Protein AF-A0A7G9L5A2-F1 (afdb_monomer)

pLDDT: mean 88.47, std 10.26, range [38.78, 97.81]

Mean predicted aligned error: 4.87 Å

Sequence (231 aa):
MPSNDPFYILGDSHVTAFLMGVRKADGKQLLRGGGWGNGKRFFDQFFEIEDNGRIEIFADRTHYRKWVQQAGRDLNDCQGRVIVSMGTSATSLFNSPMWQIFGPGRTPISQDLFDTILDDMLVHVLDFYRALKERGLIAAAYMAPPPQRTHPAFRRLGEKFVWDLIRQYQAPVLALLKEENIPLIELPVADADGYLLPKYAGPDEAHANPWIGEHAVKALRELAEELAVPA

Nearest PDB structures (foldseek):
  4ppy-assembly2_C-2  TM=6.595E-01  e=7.519E-05  Bacteroides fragilis NCTC 9343
  4hf7-assembly1_A-2  TM=6.174E-01  e=6.309E-05  Bacteroides thetaiotaomicron VPI-5482
  7pzg-assembly1_AAA  TM=6.185E-01  e=1.401E-03  Phocaeicola vulgatus
  7pzh-assembly4_GGG  TM=6.272E-01  e=1.989E-03  Phocaeicola vulgatus
  4rw0-assembly2_B  TM=5.261E-01  e=2.707E-01  Veillonella parvula DSM 2008

Structure (mmCIF, N/CA/C/O backbone):
data_AF-A0A7G9L5A2-F1
#
_entry.id   AF-A0A7G9L5A2-F1
#
loop_
_atom_site.group_PDB
_atom_site.id
_atom_site.type_symbol
_atom_site.label_atom_id
_atom_site.label_alt_id
_atom_site.label_comp_id
_atom_site.label_asym_id
_atom_site.label_entity_id
_atom_site.label_seq_id
_atom_site.pdbx_PDB_ins_code
_atom_site.Cartn_x
_atom_site.Cartn_y
_atom_site.Cartn_z
_atom_site.occupancy
_atom_site.B_iso_or_equiv
_atom_site.auth_seq_id
_atom_site.auth_comp_id
_atom_site.auth_asym_id
_atom_site.auth_atom_id
_atom_site.pdbx_PDB_model_num
ATOM 1 N N . MET A 1 1 ? -25.681 4.826 15.234 1.00 38.78 1 MET A N 1
ATOM 2 C CA . MET A 1 1 ? -25.028 5.958 14.538 1.00 38.78 1 MET A CA 1
ATOM 3 C C . MET A 1 1 ? -23.643 5.483 14.139 1.00 38.78 1 MET A C 1
ATOM 5 O O . MET A 1 1 ? -23.023 4.858 14.996 1.00 38.78 1 MET A O 1
ATOM 9 N N . PRO A 1 2 ? -23.173 5.714 12.900 1.00 48.81 2 PRO A N 1
ATOM 10 C CA . PRO A 1 2 ? -21.786 5.418 12.543 1.00 48.81 2 PRO A CA 1
ATOM 11 C C . PRO A 1 2 ? -20.877 6.116 13.557 1.00 48.81 2 PRO A C 1
ATOM 13 O O . PRO A 1 2 ? -21.134 7.274 13.897 1.00 48.81 2 PRO A O 1
ATOM 16 N N . SER A 1 3 ? -19.880 5.423 14.112 1.00 58.81 3 SER A N 1
ATOM 17 C CA . SER A 1 3 ? -18.969 6.087 15.048 1.00 58.81 3 SER A CA 1
ATOM 18 C C . SER A 1 3 ? -18.229 7.193 14.287 1.00 58.81 3 SER A C 1
ATOM 20 O O . SER A 1 3 ? -17.732 6.963 13.182 1.00 58.81 3 SER A O 1
ATOM 22 N N . ASN A 1 4 ? -18.171 8.391 14.879 1.00 72.44 4 ASN A N 1
ATOM 23 C CA . ASN A 1 4 ? -17.414 9.539 14.363 1.00 72.44 4 ASN A CA 1
ATOM 24 C C . ASN A 1 4 ? -15.889 9.326 14.455 1.00 72.44 4 ASN A C 1
ATOM 26 O O . ASN A 1 4 ? -15.126 10.283 14.306 1.00 72.44 4 ASN A O 1
ATOM 30 N N . ASP A 1 5 ? -15.436 8.106 14.753 1.00 87.00 5 ASP A N 1
ATOM 31 C CA . ASP A 1 5 ? -14.017 7.811 14.843 1.00 87.00 5 ASP A CA 1
ATOM 32 C C . ASP A 1 5 ? -13.389 7.819 13.445 1.00 87.00 5 ASP A C 1
ATOM 34 O O . ASP A 1 5 ? -13.960 7.265 12.498 1.00 87.00 5 ASP A O 1
ATOM 38 N N . PRO A 1 6 ? -12.208 8.442 13.300 1.00 93.25 6 PRO A N 1
ATOM 39 C CA . PRO A 1 6 ? -11.479 8.444 12.045 1.00 93.25 6 PRO A CA 1
ATOM 40 C C . PRO A 1 6 ? -10.979 7.038 11.705 1.00 93.25 6 PRO A C 1
ATOM 42 O O . PRO A 1 6 ? -10.770 6.196 12.579 1.00 93.25 6 PRO A O 1
ATOM 45 N N . PHE A 1 7 ? -10.663 6.831 10.433 1.00 96.44 7 PHE A N 1
ATOM 46 C CA . PHE A 1 7 ? -9.767 5.761 10.023 1.00 96.44 7 PHE A CA 1
ATOM 47 C C . PHE A 1 7 ? -8.312 6.094 10.371 1.00 96.44 7 PHE A C 1
ATOM 49 O O . PHE A 1 7 ? -7.923 7.262 10.498 1.00 96.44 7 PHE A O 1
ATOM 56 N N . TYR A 1 8 ? -7.486 5.059 10.477 1.00 95.56 8 TYR A N 1
ATOM 57 C CA . TYR A 1 8 ? -6.065 5.166 10.789 1.00 95.56 8 TYR A CA 1
ATOM 58 C C . TYR A 1 8 ? -5.245 4.555 9.659 1.00 95.56 8 TYR A C 1
ATOM 60 O O . TYR A 1 8 ? -5.231 3.340 9.502 1.00 95.56 8 TYR A O 1
ATOM 68 N N . ILE A 1 9 ? -4.564 5.383 8.866 1.00 94.06 9 ILE A N 1
ATOM 69 C CA . ILE A 1 9 ? -3.740 4.900 7.755 1.00 94.06 9 ILE A CA 1
ATOM 70 C C . ILE A 1 9 ? -2.294 4.676 8.180 1.00 94.06 9 ILE A C 1
ATOM 72 O O . ILE A 1 9 ? -1.698 5.505 8.873 1.00 94.06 9 ILE A O 1
ATOM 76 N N . LEU A 1 10 ? -1.720 3.575 7.716 1.00 91.44 10 LEU A N 1
ATOM 77 C CA . LEU A 1 10 ? -0.311 3.229 7.859 1.00 91.44 10 LEU A CA 1
ATOM 78 C C . LEU A 1 10 ? 0.220 2.614 6.561 1.00 91.44 10 LEU A C 1
ATOM 80 O O . LEU A 1 10 ? -0.516 1.984 5.797 1.00 91.44 10 LEU A O 1
ATOM 84 N N . GLY A 1 11 ? 1.514 2.778 6.303 1.00 88.62 11 GLY A N 1
ATOM 85 C CA . GLY A 1 11 ? 2.149 2.152 5.147 1.00 88.62 11 GLY A CA 1
ATOM 86 C C . GLY A 1 11 ? 3.435 2.827 4.701 1.00 88.62 11 GLY A C 1
ATOM 87 O O . GLY A 1 11 ? 4.160 3.417 5.505 1.00 88.62 11 GLY A O 1
ATOM 88 N N . ASP A 1 12 ? 3.728 2.710 3.411 1.00 85.06 12 ASP A N 1
ATOM 89 C CA . ASP A 1 12 ? 4.899 3.320 2.786 1.00 85.06 12 ASP A CA 1
ATOM 90 C C . ASP A 1 12 ? 4.737 4.844 2.604 1.00 85.06 12 ASP A C 1
ATOM 92 O O . ASP A 1 12 ? 3.891 5.493 3.219 1.00 85.06 12 ASP A O 1
ATOM 96 N N . SER A 1 13 ? 5.591 5.459 1.792 1.00 85.44 13 SER A N 1
ATOM 97 C CA . SER A 1 13 ? 5.563 6.901 1.551 1.00 85.44 13 SER A CA 1
ATOM 98 C C . SER A 1 13 ? 4.304 7.395 0.822 1.00 85.44 13 SER A C 1
ATOM 100 O O . SER A 1 13 ? 3.966 8.574 0.959 1.00 85.44 13 SER A O 1
ATOM 102 N N . HIS A 1 14 ? 3.570 6.538 0.105 1.00 87.94 14 HIS A N 1
ATOM 103 C CA . HIS A 1 14 ? 2.404 6.914 -0.705 1.00 87.94 14 HIS A CA 1
ATOM 104 C C . HIS A 1 14 ? 1.202 7.314 0.160 1.00 87.94 14 HIS A C 1
ATOM 106 O O . HIS A 1 14 ? 0.392 8.150 -0.252 1.00 87.94 14 HIS A O 1
ATOM 112 N N . VAL A 1 15 ? 1.135 6.834 1.408 1.00 90.12 15 VAL A N 1
ATOM 113 C CA . VAL A 1 15 ? 0.110 7.276 2.371 1.00 90.12 15 VAL A CA 1
ATOM 114 C C . VAL A 1 15 ? 0.243 8.762 2.718 1.00 90.12 15 VAL A C 1
ATOM 116 O O . VAL A 1 15 ? -0.720 9.381 3.164 1.00 90.12 15 VAL A O 1
ATOM 119 N N . THR A 1 16 ? 1.416 9.365 2.490 1.00 88.81 16 THR A N 1
ATOM 120 C CA . THR A 1 16 ? 1.641 10.796 2.738 1.00 88.81 16 THR A CA 1
ATOM 121 C C . THR A 1 16 ? 0.810 11.649 1.788 1.00 88.81 16 THR A C 1
ATOM 123 O O . THR A 1 16 ? 0.111 12.557 2.237 1.00 88.81 16 THR A O 1
ATOM 126 N N . ALA A 1 17 ? 0.834 11.339 0.487 1.00 88.38 17 ALA A N 1
ATOM 127 C CA . ALA A 1 17 ? 0.040 12.052 -0.511 1.00 88.38 17 ALA A CA 1
ATOM 128 C C . ALA A 1 17 ? -1.462 11.876 -0.253 1.00 88.38 17 ALA A C 1
ATOM 130 O O . ALA A 1 17 ? -2.213 12.849 -0.317 1.00 88.38 17 ALA A O 1
ATOM 131 N N . PHE A 1 18 ? -1.874 10.662 0.128 1.00 91.69 18 PHE A N 1
ATOM 132 C CA . PHE A 1 18 ? -3.253 10.355 0.507 1.00 91.69 18 PHE A CA 1
ATOM 133 C C . PHE A 1 18 ? -3.705 11.196 1.709 1.00 91.69 18 PHE A C 1
ATOM 135 O O . PHE A 1 18 ? -4.685 11.933 1.624 1.00 91.69 18 PHE A O 1
ATOM 142 N N . LEU A 1 19 ? -2.940 11.180 2.806 1.00 92.50 19 LEU A N 1
ATOM 143 C CA . LEU A 1 19 ? -3.238 11.942 4.020 1.00 92.50 19 LEU A CA 1
ATOM 144 C C . LEU A 1 19 ? -3.259 13.457 3.769 1.00 92.50 19 LEU A C 1
ATOM 146 O O . LEU A 1 19 ? -4.151 14.158 4.251 1.00 92.50 19 LEU A O 1
ATOM 150 N N . MET A 1 20 ? -2.285 13.979 3.021 1.00 91.06 20 MET A N 1
ATOM 151 C CA . MET A 1 20 ? -2.245 15.396 2.650 1.00 91.06 20 MET A CA 1
ATOM 152 C C . MET A 1 20 ? -3.442 15.781 1.782 1.00 91.06 20 MET A C 1
ATOM 154 O O . MET A 1 20 ? -4.029 16.842 1.997 1.00 91.06 20 MET A O 1
ATOM 158 N N . GLY A 1 21 ? -3.816 14.923 0.833 1.00 91.06 21 GLY A N 1
ATOM 159 C CA . GLY A 1 21 ? -4.976 15.133 -0.019 1.00 91.06 21 GLY A CA 1
ATOM 160 C C . GLY A 1 21 ? -6.271 15.176 0.781 1.00 91.06 21 GLY A C 1
ATOM 161 O O . GLY A 1 21 ? -7.025 16.138 0.658 1.00 91.06 21 GLY A O 1
ATOM 162 N N . VAL A 1 22 ? -6.488 14.201 1.666 1.00 93.56 22 VAL A N 1
ATOM 163 C CA . VAL A 1 22 ? -7.663 14.160 2.549 1.00 93.56 22 VAL A CA 1
ATOM 164 C C . VAL A 1 22 ? -7.758 15.424 3.405 1.00 93.56 22 VAL A C 1
ATOM 166 O O . VAL A 1 22 ? -8.828 16.016 3.521 1.00 93.56 22 VAL A O 1
ATOM 169 N N . ARG A 1 23 ? -6.638 15.905 3.960 1.00 92.81 23 ARG A N 1
ATOM 170 C CA . ARG A 1 23 ? -6.613 17.159 4.732 1.00 92.81 23 ARG A CA 1
ATOM 171 C C . ARG A 1 23 ? -6.941 18.385 3.881 1.00 92.81 23 ARG A C 1
ATOM 173 O O . ARG A 1 23 ? -7.629 19.278 4.365 1.00 92.81 23 ARG A O 1
ATOM 180 N N . LYS A 1 24 ? -6.451 18.438 2.640 1.00 92.25 24 LYS A N 1
ATOM 181 C CA . LYS A 1 24 ? -6.712 19.546 1.710 1.00 92.25 24 LYS A CA 1
ATOM 182 C C . LYS A 1 24 ? -8.170 19.571 1.236 1.00 92.25 24 LYS A C 1
ATOM 184 O O . LYS A 1 24 ? -8.705 20.652 1.025 1.00 92.25 24 LYS A O 1
ATOM 189 N N . ALA A 1 25 ? -8.802 18.407 1.120 1.00 92.44 25 ALA A N 1
ATOM 190 C CA . ALA A 1 25 ? -10.206 18.232 0.746 1.00 92.44 25 ALA A CA 1
ATOM 191 C C . ALA A 1 25 ? -11.178 18.289 1.951 1.00 92.44 25 ALA A C 1
ATOM 193 O O . ALA A 1 25 ? -12.245 17.684 1.913 1.00 92.44 25 AL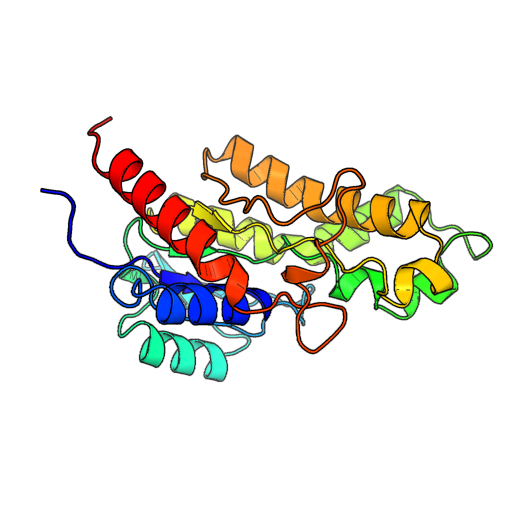A A O 1
ATOM 194 N N . ASP A 1 26 ? -10.794 18.969 3.040 1.00 89.31 26 ASP A N 1
ATOM 195 C CA . ASP A 1 26 ? -11.589 19.136 4.273 1.00 89.31 26 ASP A CA 1
ATOM 196 C C . ASP A 1 26 ? -12.075 17.815 4.921 1.00 89.31 26 ASP A C 1
ATOM 198 O O . ASP A 1 26 ? -13.111 17.721 5.582 1.00 89.31 26 ASP A O 1
ATOM 202 N N . GLY A 1 27 ? -11.296 16.748 4.734 1.00 90.12 27 GLY A N 1
ATOM 203 C CA . GLY A 1 27 ? -11.530 15.419 5.297 1.00 90.12 27 GLY A CA 1
ATOM 204 C C . GLY A 1 27 ? -10.667 15.103 6.517 1.00 90.12 27 GLY A C 1
ATOM 205 O O . GLY A 1 27 ? -10.523 13.937 6.871 1.00 90.12 27 GLY A O 1
ATOM 206 N N . LYS A 1 28 ? -10.051 16.098 7.172 1.00 90.06 28 LYS A N 1
ATOM 207 C CA . LYS A 1 28 ? -9.083 15.890 8.276 1.00 90.06 28 LYS A CA 1
ATOM 208 C C . LYS A 1 28 ? -9.629 15.065 9.455 1.00 90.06 28 LYS A C 1
ATOM 210 O O . LYS A 1 28 ? -8.858 14.471 10.200 1.00 90.06 28 LYS A O 1
ATOM 215 N N . GLN A 1 29 ? -10.944 15.063 9.639 1.00 91.06 29 GLN A N 1
ATOM 216 C CA . GLN A 1 29 ? -11.678 14.299 10.646 1.00 91.06 29 GLN A CA 1
ATOM 217 C C . GLN A 1 29 ? -11.868 12.827 10.269 1.00 91.06 29 GLN A C 1
ATOM 219 O O . GLN A 1 29 ? -12.162 12.030 11.147 1.00 91.06 29 GLN A O 1
ATOM 224 N N . LEU A 1 30 ? -11.711 12.469 8.992 1.00 92.38 30 LEU A N 1
ATOM 225 C CA . LEU A 1 30 ? -11.942 11.116 8.480 1.00 92.38 30 LEU A CA 1
ATOM 226 C C . LEU A 1 30 ? -10.710 10.221 8.606 1.00 92.38 30 LEU A C 1
ATOM 228 O O . LEU A 1 30 ? -10.851 9.004 8.598 1.00 92.38 30 LEU A O 1
ATOM 232 N N . LEU A 1 31 ? -9.509 10.804 8.687 1.00 94.38 31 LEU A N 1
ATOM 233 C CA . LEU A 1 31 ? -8.264 10.049 8.600 1.00 94.38 31 LEU A CA 1
ATOM 234 C C . LEU A 1 31 ? -7.161 10.614 9.494 1.00 94.38 31 LEU A C 1
ATOM 236 O O . LEU A 1 31 ? -6.864 11.812 9.472 1.00 94.38 31 LEU A O 1
ATOM 240 N N . ARG A 1 32 ? -6.492 9.725 10.224 1.00 94.69 32 ARG A N 1
ATOM 241 C CA . ARG A 1 32 ? -5.279 10.006 11.001 1.00 94.69 32 ARG A CA 1
ATOM 242 C C . ARG A 1 32 ? -4.197 8.965 10.713 1.00 94.69 32 ARG A C 1
ATOM 244 O O . ARG A 1 32 ? -4.430 8.020 9.969 1.00 94.69 32 ARG A O 1
ATOM 251 N N . GLY A 1 33 ? -3.014 9.145 11.296 1.00 91.81 33 GLY A N 1
ATOM 252 C CA . GLY A 1 33 ? -1.846 8.293 11.046 1.00 91.81 33 GLY A CA 1
ATOM 253 C C . GLY A 1 33 ? -0.885 8.910 10.031 1.00 91.81 33 GLY A C 1
ATOM 254 O O . GLY A 1 33 ? -0.773 10.138 9.956 1.00 91.81 33 GLY A O 1
ATOM 255 N N . GLY A 1 34 ? -0.181 8.071 9.269 1.00 87.88 34 GLY A N 1
ATOM 256 C CA . GLY A 1 34 ? 0.883 8.502 8.365 1.00 87.88 34 GLY A CA 1
ATOM 257 C C . GLY A 1 34 ? 1.827 7.379 7.933 1.00 87.88 34 GLY A C 1
ATOM 258 O O . GLY A 1 34 ? 1.587 6.201 8.187 1.00 87.88 34 GLY A O 1
ATOM 259 N N . GLY A 1 35 ? 2.908 7.757 7.250 1.00 82.12 35 GLY A N 1
ATOM 260 C CA . GLY A 1 35 ? 3.911 6.814 6.755 1.00 82.12 35 GLY A CA 1
ATOM 261 C C . GLY A 1 35 ? 4.721 6.175 7.883 1.00 82.12 35 GLY A C 1
ATOM 262 O O . GLY A 1 35 ? 5.167 6.856 8.808 1.00 82.12 35 GLY A O 1
ATOM 263 N N . TRP A 1 36 ? 4.953 4.871 7.761 1.00 75.12 36 TRP A N 1
ATOM 264 C CA . TRP A 1 36 ? 5.738 4.054 8.688 1.00 75.12 36 TRP A CA 1
ATOM 265 C C . TRP A 1 36 ? 7.130 3.686 8.190 1.00 75.12 36 TRP A C 1
ATOM 267 O O . TRP A 1 36 ? 7.912 3.130 8.948 1.00 75.12 36 TRP A O 1
ATOM 277 N N . GLY A 1 37 ? 7.472 4.013 6.944 1.00 60.78 37 GLY A N 1
ATOM 278 C CA . GLY A 1 37 ? 8.842 3.876 6.437 1.00 60.78 37 GLY A CA 1
ATOM 279 C C . GLY A 1 37 ? 9.303 2.442 6.134 1.00 60.78 37 GLY A C 1
ATOM 280 O O . GLY A 1 37 ? 10.273 2.284 5.395 1.00 60.78 37 GLY A O 1
ATOM 281 N N . ASN A 1 38 ? 8.589 1.408 6.593 1.00 53.94 38 ASN A N 1
ATOM 282 C CA . ASN A 1 38 ? 8.965 0.002 6.380 1.00 53.94 38 ASN A CA 1
ATOM 283 C C . ASN A 1 38 ? 8.797 -0.511 4.943 1.00 53.94 38 ASN A C 1
ATOM 285 O O . ASN A 1 38 ? 9.373 -1.539 4.605 1.00 53.94 38 ASN A O 1
ATOM 289 N N . GLY A 1 39 ? 8.180 0.259 4.041 1.00 48.69 39 GLY A N 1
ATOM 290 C CA . GLY A 1 39 ? 8.221 0.001 2.590 1.00 48.69 39 GLY A CA 1
ATOM 291 C C . GLY A 1 39 ? 9.618 0.118 1.948 1.00 48.69 39 GLY A C 1
ATOM 292 O O . GLY A 1 39 ? 9.726 0.291 0.738 1.00 48.69 39 GLY A O 1
ATOM 293 N N . LYS A 1 40 ? 10.699 0.111 2.738 1.00 48.16 40 LYS A N 1
ATOM 294 C CA . LYS A 1 40 ? 12.096 0.091 2.273 1.00 48.16 40 LYS A CA 1
ATOM 295 C C . LYS A 1 40 ? 12.863 -1.162 2.699 1.00 48.16 40 LYS A C 1
ATOM 297 O O . LYS A 1 40 ? 13.930 -1.404 2.145 1.00 48.16 40 LYS A O 1
ATOM 302 N N . ARG A 1 41 ? 12.355 -1.936 3.664 1.00 59.53 41 ARG A N 1
ATOM 303 C CA . ARG A 1 41 ? 13.021 -3.122 4.226 1.00 59.53 41 ARG A CA 1
ATOM 304 C C . ARG A 1 41 ? 12.114 -4.337 4.078 1.00 59.53 41 ARG A C 1
ATOM 306 O O . ARG A 1 41 ? 11.626 -4.887 5.050 1.00 59.53 41 ARG A O 1
ATOM 313 N N . PHE A 1 42 ? 11.855 -4.695 2.825 1.00 58.88 42 PHE A N 1
ATOM 314 C CA . PHE A 1 42 ? 10.934 -5.771 2.438 1.00 58.88 42 PHE A CA 1
ATOM 315 C C . PHE A 1 42 ? 11.319 -7.144 2.996 1.00 58.88 42 PHE A C 1
ATOM 317 O O . PHE A 1 42 ? 10.457 -7.986 3.175 1.00 58.88 42 PHE A O 1
ATOM 324 N N . PHE A 1 43 ? 12.597 -7.342 3.307 1.00 67.81 43 PHE A N 1
ATOM 325 C CA . PHE A 1 43 ? 13.120 -8.606 3.818 1.00 67.81 43 PHE A CA 1
ATOM 326 C C . PHE A 1 43 ? 13.114 -8.705 5.346 1.00 67.81 43 PHE A C 1
ATOM 328 O O . PHE A 1 43 ? 13.371 -9.776 5.883 1.00 67.81 43 PHE A O 1
ATOM 335 N N . ASP A 1 44 ? 12.868 -7.600 6.056 1.00 79.25 44 ASP A N 1
ATOM 336 C CA . ASP A 1 44 ? 13.020 -7.577 7.506 1.00 79.25 44 ASP A CA 1
ATOM 337 C C . ASP A 1 44 ? 11.661 -7.752 8.180 1.00 79.25 44 ASP A C 1
ATOM 339 O O . ASP A 1 44 ? 10.714 -6.997 7.929 1.00 79.25 44 ASP A O 1
ATOM 343 N N . GLN A 1 45 ? 11.584 -8.703 9.109 1.00 84.12 45 GLN A N 1
ATOM 344 C CA . GLN A 1 45 ? 10.465 -8.777 10.034 1.00 84.12 45 GLN A CA 1
ATOM 345 C C . GLN A 1 45 ? 10.359 -7.452 10.793 1.00 84.12 45 GLN A C 1
ATOM 347 O O . GLN A 1 45 ? 11.346 -6.942 11.329 1.00 84.12 45 GLN A O 1
ATOM 352 N N . PHE A 1 46 ? 9.158 -6.879 10.837 1.00 84.62 46 PHE A N 1
ATOM 353 C CA . PHE A 1 46 ? 8.935 -5.568 11.451 1.00 84.62 46 PHE A CA 1
ATOM 354 C C . PHE A 1 46 ? 7.955 -5.568 12.617 1.00 84.62 46 PHE A C 1
ATOM 356 O O . PHE A 1 46 ? 7.824 -4.544 13.299 1.00 84.62 46 PHE A O 1
ATOM 363 N N . PHE A 1 47 ? 7.289 -6.694 12.843 1.00 90.25 47 PHE A N 1
ATOM 364 C CA . PHE A 1 47 ? 6.348 -6.872 13.929 1.00 90.25 47 PHE A CA 1
ATOM 365 C C . PHE A 1 47 ? 6.398 -8.296 14.475 1.00 90.25 47 PHE A C 1
ATOM 367 O O . PHE A 1 47 ? 6.827 -9.229 13.793 1.00 90.25 47 PHE A O 1
ATOM 374 N N . GLU A 1 48 ? 5.918 -8.447 15.698 1.00 91.75 48 GLU A N 1
ATOM 375 C CA . GLU A 1 48 ? 5.622 -9.735 16.308 1.00 91.75 48 GLU A CA 1
ATOM 376 C C . GLU A 1 48 ? 4.283 -9.681 17.041 1.00 91.75 48 GLU A C 1
ATOM 378 O O . GLU A 1 48 ? 3.692 -8.614 17.247 1.00 91.75 48 GLU A O 1
ATOM 383 N N . ILE A 1 49 ? 3.785 -10.861 17.391 1.00 92.75 49 ILE A N 1
ATOM 384 C CA . ILE A 1 49 ? 2.586 -11.040 18.195 1.00 92.75 49 ILE A CA 1
ATOM 385 C C . ILE A 1 49 ? 3.037 -11.454 19.595 1.00 92.75 49 ILE A C 1
ATOM 387 O O . ILE A 1 49 ? 3.596 -12.531 19.767 1.00 92.75 49 ILE A O 1
ATOM 391 N N . GLU A 1 50 ? 2.781 -10.600 20.582 1.00 91.56 50 GLU A N 1
ATOM 392 C CA . GLU A 1 50 ? 2.997 -10.911 21.997 1.00 91.56 50 GLU A CA 1
ATOM 393 C C . GLU A 1 50 ? 2.021 -12.004 22.481 1.00 91.56 50 GLU A C 1
ATOM 395 O O . GLU A 1 50 ? 0.916 -12.142 21.946 1.00 91.56 50 GLU A O 1
ATOM 400 N N . ASP A 1 51 ? 2.372 -12.707 23.566 1.00 89.25 51 ASP A N 1
ATOM 401 C CA . ASP A 1 51 ? 1.553 -13.767 24.191 1.00 89.25 51 ASP A CA 1
ATOM 402 C C . ASP A 1 51 ? 0.130 -13.316 24.559 1.00 89.25 51 ASP A C 1
ATOM 404 O O . ASP A 1 51 ? -0.821 -14.094 24.547 1.00 89.25 51 ASP A O 1
ATOM 408 N N . ASN A 1 52 ? -0.029 -12.036 24.890 1.00 88.12 52 ASN A N 1
ATOM 409 C CA . ASN A 1 52 ? -1.318 -11.423 25.217 1.00 88.12 52 ASN A CA 1
ATOM 410 C C . ASN A 1 52 ? -2.160 -11.094 23.969 1.00 88.12 52 ASN A C 1
ATOM 412 O O . ASN A 1 52 ? -3.205 -10.450 24.084 1.00 88.12 52 ASN A O 1
ATOM 416 N N . GLY A 1 53 ? -1.687 -11.471 22.781 1.00 88.25 53 GLY A N 1
ATOM 417 C CA . GLY A 1 53 ? -2.310 -11.115 21.528 1.00 88.25 53 GLY A CA 1
ATOM 418 C C . GLY A 1 53 ? -2.253 -9.615 21.270 1.00 88.25 53 GLY A C 1
ATOM 419 O O . GLY A 1 53 ? -3.233 -9.068 20.782 1.00 88.25 53 GLY A O 1
ATOM 420 N N . ARG A 1 54 ? -1.132 -8.925 21.531 1.00 92.50 54 ARG A N 1
ATOM 421 C CA . ARG A 1 54 ? -0.816 -7.555 21.053 1.00 92.50 54 ARG A CA 1
ATOM 422 C C . ARG A 1 54 ? 0.179 -7.593 19.891 1.00 92.50 54 ARG A C 1
ATOM 424 O O . ARG A 1 54 ? 0.959 -8.531 19.795 1.00 92.50 54 ARG A O 1
ATOM 431 N N . ILE A 1 55 ? 0.071 -6.654 18.955 1.00 91.44 55 ILE A N 1
ATOM 432 C CA . ILE A 1 55 ? 1.046 -6.465 17.880 1.00 91.44 55 ILE A CA 1
ATOM 433 C C . ILE A 1 55 ? 2.108 -5.529 18.441 1.00 91.44 55 ILE A C 1
ATOM 435 O O . ILE A 1 55 ? 1.798 -4.372 18.751 1.00 91.44 55 ILE A O 1
ATOM 439 N N . GLU A 1 56 ? 3.339 -6.019 18.538 1.00 90.62 56 GLU A N 1
ATOM 440 C CA . GLU A 1 56 ? 4.512 -5.206 18.837 1.00 90.62 56 GLU A CA 1
ATOM 441 C C . GLU A 1 56 ? 5.234 -4.841 17.535 1.00 90.62 56 GLU A C 1
ATOM 443 O O . GLU A 1 56 ? 5.513 -5.698 16.702 1.00 90.62 56 GLU A O 1
ATOM 448 N N . ILE A 1 57 ? 5.565 -3.556 17.361 1.00 86.88 57 ILE A N 1
ATOM 449 C CA . ILE A 1 57 ? 6.348 -3.056 16.222 1.00 86.88 57 ILE A CA 1
ATOM 450 C C . ILE A 1 57 ? 7.782 -2.759 16.681 1.00 86.88 57 ILE A C 1
ATOM 452 O O . ILE A 1 57 ? 7.996 -1.861 17.504 1.00 86.88 57 ILE A O 1
ATOM 456 N N . PHE A 1 58 ? 8.781 -3.452 16.121 1.00 80.00 58 PHE A N 1
ATOM 457 C CA . PHE A 1 58 ? 10.173 -3.357 16.594 1.00 80.00 58 PHE A CA 1
ATOM 458 C C . PHE A 1 58 ? 11.185 -2.803 15.576 1.00 80.00 58 PHE A C 1
ATOM 460 O O . PHE A 1 58 ? 12.087 -2.070 15.987 1.00 80.00 58 PHE A O 1
ATOM 467 N N . ALA A 1 59 ? 11.041 -3.060 14.267 1.00 66.56 59 ALA A N 1
ATOM 468 C CA . ALA A 1 59 ? 12.065 -2.678 13.276 1.00 66.56 59 ALA A CA 1
ATOM 469 C C . ALA A 1 59 ? 12.204 -1.157 13.072 1.00 66.56 59 ALA A C 1
ATOM 471 O O . ALA A 1 59 ? 13.272 -0.674 12.692 1.00 66.56 59 ALA A O 1
ATOM 472 N N . ASP A 1 60 ? 11.150 -0.390 13.376 1.00 74.56 60 ASP A N 1
ATOM 473 C CA . ASP A 1 60 ? 11.174 1.070 13.295 1.00 74.56 60 ASP A CA 1
ATOM 474 C C . ASP A 1 60 ? 10.326 1.738 14.386 1.00 74.56 60 ASP A C 1
ATOM 476 O O . ASP A 1 60 ? 9.350 2.455 14.145 1.00 74.56 60 ASP A O 1
ATOM 480 N N . ARG A 1 61 ? 10.729 1.517 15.643 1.00 81.12 61 ARG A N 1
ATOM 481 C CA . ARG A 1 61 ? 10.073 2.118 16.817 1.00 81.12 61 ARG A CA 1
ATOM 482 C C . ARG A 1 61 ? 9.965 3.645 16.728 1.00 81.12 61 ARG A C 1
ATOM 484 O O . ARG A 1 61 ? 9.060 4.225 17.323 1.00 81.12 61 ARG A O 1
ATOM 491 N N . THR A 1 62 ? 10.857 4.317 15.997 1.00 84.56 62 THR A N 1
ATOM 492 C CA . THR A 1 62 ? 10.796 5.776 15.822 1.00 84.56 62 THR A CA 1
ATOM 493 C C . THR A 1 62 ? 9.641 6.179 14.911 1.00 84.56 62 THR A C 1
ATOM 495 O O . THR A 1 62 ? 8.870 7.067 15.280 1.00 84.56 62 THR A O 1
ATOM 498 N N . HIS A 1 63 ? 9.486 5.540 13.748 1.00 83.44 63 HIS A N 1
ATOM 499 C CA . HIS A 1 63 ? 8.349 5.808 12.866 1.00 83.44 63 HIS A CA 1
ATOM 500 C C . HIS A 1 63 ? 7.030 5.329 13.476 1.00 83.44 63 HIS A C 1
ATOM 502 O O . HIS A 1 63 ? 6.039 6.057 13.386 1.00 83.44 63 HIS A O 1
ATOM 508 N N . TYR A 1 64 ? 7.026 4.200 14.195 1.00 86.94 64 TYR A N 1
ATOM 509 C CA . TYR A 1 64 ? 5.846 3.761 14.941 1.00 86.94 64 TYR A CA 1
ATOM 510 C C . TYR A 1 64 ? 5.418 4.800 15.986 1.00 86.94 64 TYR A C 1
ATOM 512 O O . TYR A 1 64 ? 4.274 5.244 15.979 1.00 86.94 64 TYR A O 1
ATOM 520 N N . ARG A 1 65 ? 6.343 5.303 16.818 1.00 89.00 65 ARG A N 1
ATOM 521 C CA . ARG A 1 65 ? 6.042 6.370 17.794 1.00 89.00 65 ARG A CA 1
ATOM 522 C C . ARG A 1 65 ? 5.510 7.642 17.134 1.00 89.00 65 ARG A C 1
ATOM 524 O O . ARG A 1 65 ? 4.559 8.230 17.642 1.00 89.00 65 ARG A O 1
ATOM 531 N N . LYS A 1 66 ? 6.096 8.072 16.010 1.00 89.06 66 LYS A N 1
ATOM 532 C CA . LYS A 1 66 ? 5.608 9.242 15.254 1.00 89.06 66 LYS A CA 1
ATOM 533 C C . LYS A 1 66 ? 4.185 9.030 14.751 1.00 89.06 66 LYS A C 1
ATOM 535 O O . LYS A 1 66 ? 3.365 9.938 14.833 1.00 89.06 66 LYS A O 1
ATOM 540 N N . TRP A 1 67 ? 3.877 7.840 14.260 1.00 91.19 67 TRP A N 1
ATOM 541 C CA . TRP A 1 67 ? 2.521 7.518 13.848 1.00 91.19 67 TRP A CA 1
ATOM 542 C C . TRP A 1 67 ? 1.557 7.457 15.019 1.00 91.19 67 TRP A C 1
ATOM 544 O O . TRP A 1 67 ? 0.485 8.023 14.895 1.00 91.19 67 TRP A O 1
ATOM 554 N N . VAL A 1 68 ? 1.932 6.871 16.163 1.00 92.31 68 VAL A N 1
ATOM 555 C CA . VAL A 1 68 ? 1.084 6.870 17.369 1.00 92.31 68 VAL A CA 1
ATOM 556 C C . VAL A 1 68 ? 0.758 8.309 17.773 1.00 92.31 68 VAL A C 1
ATOM 558 O O . VAL A 1 68 ? -0.392 8.622 18.070 1.00 92.31 68 VAL A O 1
ATOM 561 N N . GLN A 1 69 ? 1.732 9.223 17.690 1.00 92.06 69 GLN A N 1
ATOM 562 C CA . GLN A 1 69 ? 1.507 10.657 17.908 1.00 92.06 69 GLN A CA 1
ATOM 563 C C . GLN A 1 69 ? 0.544 11.272 16.877 1.00 92.06 69 GLN A C 1
ATOM 565 O O . GLN A 1 69 ? -0.313 12.072 17.242 1.00 92.06 69 GLN A O 1
ATOM 570 N N . GLN A 1 70 ? 0.654 10.908 15.596 1.00 91.69 70 GLN A N 1
ATOM 571 C CA . GLN A 1 70 ? -0.210 11.417 14.520 1.00 91.69 70 GLN A CA 1
ATOM 572 C C . GLN A 1 70 ? -1.625 10.814 14.532 1.00 91.69 70 GLN A C 1
ATOM 574 O O . GLN A 1 70 ? -2.591 11.491 14.178 1.00 91.69 70 GLN A O 1
ATOM 579 N N . ALA A 1 71 ? -1.752 9.547 14.918 1.00 91.56 71 ALA A N 1
ATOM 580 C CA . ALA A 1 71 ? -3.001 8.824 15.115 1.00 91.56 71 ALA A CA 1
ATOM 581 C C . ALA A 1 71 ? -3.711 9.296 16.395 1.00 91.56 71 ALA A C 1
ATOM 583 O O . ALA A 1 71 ? -4.939 9.414 16.430 1.00 91.56 71 ALA A O 1
ATOM 584 N N . GLY A 1 72 ? -2.927 9.619 17.428 1.00 93.31 72 GLY A N 1
ATOM 585 C CA . GLY A 1 72 ? -3.394 9.892 18.785 1.00 93.31 72 GLY A CA 1
ATOM 586 C C . GLY A 1 72 ? -3.824 8.627 19.533 1.00 93.31 72 GLY A C 1
ATOM 587 O O . GLY A 1 72 ? -4.620 8.729 20.463 1.00 93.31 72 GLY A O 1
ATOM 588 N N . ARG A 1 73 ? -3.374 7.447 19.084 1.00 93.12 73 ARG A N 1
ATOM 589 C CA . ARG A 1 73 ? -3.795 6.128 19.576 1.00 93.12 73 ARG A CA 1
ATOM 590 C C . ARG A 1 73 ? -2.782 5.045 19.167 1.00 93.12 73 ARG A C 1
ATOM 592 O O . ARG A 1 73 ? -2.105 5.208 18.153 1.00 93.12 73 ARG A O 1
ATOM 599 N N . ASP A 1 74 ? -2.674 3.974 19.955 1.00 94.00 74 ASP A N 1
ATOM 600 C CA . ASP A 1 74 ? -1.896 2.775 19.609 1.00 94.00 74 ASP A CA 1
ATOM 601 C C . ASP A 1 74 ? -2.621 1.917 18.560 1.00 94.00 74 ASP A C 1
ATOM 603 O O . ASP A 1 74 ? -3.851 1.868 18.537 1.00 94.00 74 ASP A O 1
ATOM 607 N N . LEU A 1 75 ? -1.871 1.202 17.715 1.00 93.25 75 LEU A N 1
ATOM 608 C CA . LEU A 1 75 ? -2.437 0.342 16.670 1.00 93.25 75 LEU A CA 1
ATOM 609 C C . LEU A 1 75 ? -3.448 -0.668 17.225 1.00 93.25 75 LEU A C 1
ATOM 611 O O . LEU A 1 75 ? -4.494 -0.893 16.617 1.00 93.25 75 LEU A O 1
ATOM 615 N N . ASN A 1 76 ? -3.144 -1.260 18.382 1.00 94.69 76 ASN A N 1
ATOM 616 C CA . ASN A 1 76 ? -3.969 -2.307 18.984 1.00 94.69 76 ASN A CA 1
ATOM 617 C C . ASN A 1 76 ? -5.341 -1.792 19.453 1.00 94.69 76 ASN A C 1
ATOM 619 O O . ASN A 1 76 ? -6.249 -2.585 19.696 1.00 94.69 76 ASN A O 1
ATOM 623 N N . ASP A 1 77 ? -5.521 -0.471 19.527 1.00 94.50 77 ASP A N 1
ATOM 624 C CA . ASP A 1 77 ? -6.771 0.144 19.958 1.00 94.50 77 ASP A CA 1
ATOM 625 C C . ASP A 1 77 ? -7.617 0.662 18.773 1.00 94.50 77 ASP A C 1
ATOM 627 O O . ASP A 1 77 ? -8.675 1.256 18.986 1.00 94.50 77 ASP A O 1
ATOM 631 N N . CYS A 1 78 ? -7.171 0.477 17.523 1.00 92.06 78 CYS A N 1
ATOM 632 C CA . CYS A 1 78 ? -7.792 1.012 16.299 1.00 92.06 78 CYS A CA 1
ATOM 633 C C . CYS A 1 78 ? -8.886 0.108 15.685 1.00 92.06 78 CYS A C 1
ATOM 635 O O . CYS A 1 78 ? -9.098 0.151 14.476 1.00 92.06 78 CYS A O 1
ATOM 637 N N . GLN A 1 79 ? -9.551 -0.706 16.507 1.00 91.38 79 GLN A N 1
ATOM 638 C CA . GLN A 1 79 ? -10.590 -1.700 16.172 1.00 91.38 79 GLN A CA 1
ATOM 639 C C . GLN A 1 79 ? -11.380 -1.408 14.880 1.00 91.38 79 GLN A C 1
ATOM 641 O O . GLN A 1 79 ? -12.177 -0.474 14.838 1.00 91.38 79 GLN A O 1
ATOM 646 N N . GLY A 1 80 ? -11.161 -2.211 13.836 1.00 90.19 80 GLY A N 1
ATOM 647 C CA . GLY A 1 80 ? -11.876 -2.167 12.556 1.00 90.19 80 GLY A CA 1
ATOM 648 C C . GLY A 1 80 ? -11.705 -0.876 11.754 1.00 90.19 80 GLY A C 1
ATOM 649 O O . GLY A 1 80 ? -12.547 -0.562 10.917 1.00 90.19 80 GLY A O 1
ATOM 650 N N . ARG A 1 81 ? -10.669 -0.076 12.035 1.00 94.94 81 ARG A N 1
ATOM 651 C CA . ARG A 1 81 ? -10.464 1.260 11.442 1.00 94.94 81 ARG A CA 1
ATOM 652 C C . ARG A 1 81 ? -9.105 1.432 10.769 1.00 94.94 81 ARG A C 1
ATOM 654 O O . ARG A 1 81 ? -8.806 2.524 10.282 1.00 94.94 81 ARG A O 1
ATOM 661 N N . VAL A 1 82 ? -8.270 0.398 10.741 1.00 95.94 82 VAL A N 1
ATOM 662 C CA . VAL A 1 82 ? -6.923 0.483 10.169 1.00 95.94 82 VAL A CA 1
ATOM 663 C C . VAL A 1 82 ? -6.962 0.355 8.644 1.00 95.94 82 VAL A C 1
ATOM 665 O O . VAL A 1 82 ? -7.530 -0.593 8.111 1.00 95.94 82 VAL A O 1
ATOM 668 N N . ILE A 1 83 ? -6.321 1.290 7.941 1.00 96.19 83 ILE A N 1
ATOM 669 C CA . ILE A 1 83 ? -6.096 1.246 6.492 1.00 96.19 83 ILE A CA 1
ATOM 670 C C . ILE A 1 83 ? -4.612 0.997 6.227 1.00 96.19 83 ILE A C 1
ATOM 672 O O . ILE A 1 83 ? -3.761 1.730 6.734 1.00 96.19 83 ILE A O 1
ATOM 676 N N . VAL A 1 84 ? -4.295 -0.009 5.413 1.00 94.00 84 VAL A N 1
ATOM 677 C CA . VAL A 1 84 ? -2.908 -0.437 5.162 1.00 94.00 84 VAL A CA 1
ATOM 678 C C . VAL A 1 84 ? -2.535 -0.293 3.692 1.00 94.00 84 VAL A C 1
ATOM 680 O O . VAL A 1 84 ? -3.245 -0.784 2.823 1.00 94.00 84 VAL A O 1
ATOM 683 N N . SER A 1 85 ? -1.395 0.335 3.404 1.00 91.88 85 SER A N 1
ATOM 684 C CA . SER A 1 85 ? -0.887 0.512 2.028 1.00 91.88 85 SER A CA 1
ATOM 685 C C . SER A 1 85 ? 0.314 -0.379 1.676 1.00 91.88 85 SER A C 1
ATOM 687 O O . SER A 1 85 ? 0.856 -0.272 0.578 1.00 91.88 85 SER A O 1
ATOM 689 N N . MET A 1 86 ? 0.798 -1.209 2.602 1.00 89.12 86 MET A N 1
ATOM 690 C CA . MET A 1 86 ? 2.044 -1.966 2.422 1.00 89.12 86 MET A CA 1
ATOM 691 C C . MET A 1 86 ? 1.909 -3.052 1.350 1.00 89.12 86 MET A C 1
ATOM 693 O O . MET A 1 86 ? 0.874 -3.694 1.243 1.00 89.12 86 MET A O 1
ATOM 697 N N . GLY A 1 87 ? 2.958 -3.254 0.550 1.00 87.88 87 GLY A N 1
ATOM 698 C CA . GLY A 1 87 ? 2.962 -4.267 -0.513 1.00 87.88 87 GLY A CA 1
ATOM 699 C C . GLY A 1 87 ? 2.132 -3.906 -1.751 1.00 87.88 87 GLY A C 1
ATOM 700 O O . GLY A 1 87 ? 2.045 -4.701 -2.679 1.00 87.88 87 GLY A O 1
ATOM 701 N N . THR A 1 88 ? 1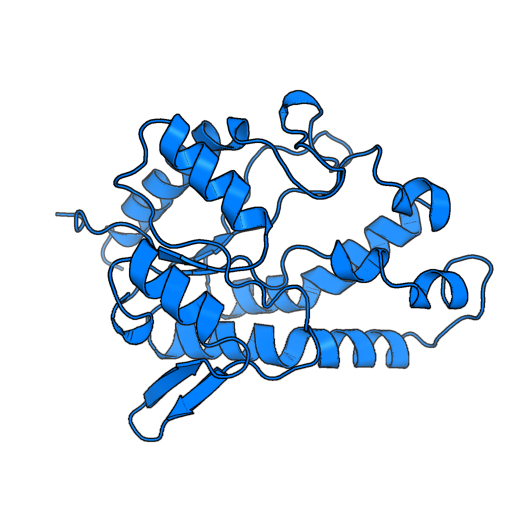.557 -2.701 -1.811 1.00 90.25 88 THR A N 1
ATOM 702 C CA . THR A 1 88 ? 0.780 -2.249 -2.979 1.00 90.25 88 THR A CA 1
ATOM 703 C C . THR A 1 88 ? 1.601 -1.421 -3.971 1.00 90.25 88 THR A C 1
ATOM 705 O O . THR A 1 88 ? 1.218 -1.318 -5.131 1.00 90.25 88 THR A O 1
ATOM 708 N N . SER A 1 89 ? 2.763 -0.881 -3.575 1.00 89.06 89 SER A N 1
ATOM 709 C CA . SER A 1 89 ? 3.697 -0.187 -4.477 1.00 89.06 89 SER A CA 1
ATOM 710 C C . SER A 1 89 ? 4.921 -1.047 -4.781 1.00 89.06 89 SER A C 1
ATOM 712 O O . SER A 1 89 ? 5.750 -1.298 -3.907 1.00 89.06 89 SER A O 1
ATOM 714 N N . ALA A 1 90 ? 5.103 -1.428 -6.047 1.00 87.81 90 ALA A N 1
ATOM 715 C CA . ALA A 1 90 ? 6.306 -2.133 -6.503 1.00 87.81 90 ALA A CA 1
ATOM 716 C C . ALA A 1 90 ? 7.481 -1.182 -6.818 1.00 87.81 90 ALA A C 1
ATOM 718 O O . ALA A 1 90 ? 8.492 -1.598 -7.386 1.00 87.81 90 ALA A O 1
ATOM 719 N N . THR A 1 91 ? 7.379 0.107 -6.477 1.00 84.12 91 THR A N 1
ATOM 720 C CA . THR A 1 91 ? 8.353 1.121 -6.916 1.00 84.12 91 THR A CA 1
ATOM 721 C C . THR A 1 91 ? 9.765 0.859 -6.416 1.00 84.12 91 THR A C 1
ATOM 723 O O . THR A 1 91 ? 10.744 1.016 -7.149 1.00 84.12 91 THR A O 1
ATOM 726 N N . SER A 1 92 ? 9.887 0.386 -5.180 1.00 79.56 92 SER A N 1
ATOM 727 C CA . SER A 1 92 ? 11.172 -0.030 -4.624 1.00 79.56 92 SER A CA 1
ATOM 728 C C . SER A 1 92 ? 11.740 -1.268 -5.326 1.00 79.56 92 SER A C 1
ATOM 730 O O . SER A 1 92 ? 12.958 -1.360 -5.484 1.00 79.56 92 SER A O 1
ATOM 732 N N . LEU A 1 93 ? 10.877 -2.183 -5.794 1.00 83.12 93 LEU A N 1
ATOM 733 C CA . LEU A 1 93 ? 11.282 -3.394 -6.506 1.00 83.12 93 LEU A CA 1
ATOM 734 C C . LEU A 1 93 ? 11.993 -3.018 -7.803 1.00 83.12 93 LEU A C 1
ATOM 736 O O . LEU A 1 93 ? 13.185 -3.273 -7.923 1.00 83.12 93 LEU A O 1
ATOM 740 N N . PHE A 1 94 ? 11.324 -2.347 -8.744 1.00 84.75 94 PHE A N 1
ATOM 741 C CA . PHE A 1 94 ? 11.924 -2.047 -10.054 1.00 84.75 94 PHE A CA 1
ATOM 742 C C . PHE A 1 94 ? 12.997 -0.942 -10.017 1.00 84.75 94 PHE A C 1
ATOM 744 O O . PHE A 1 94 ? 13.714 -0.731 -11.003 1.00 84.75 94 PHE A O 1
ATOM 751 N N . ASN A 1 95 ? 13.153 -0.244 -8.887 1.00 83.62 95 ASN A N 1
ATOM 752 C CA . ASN A 1 95 ? 14.293 0.639 -8.646 1.00 83.62 95 ASN A CA 1
ATOM 753 C C . ASN A 1 95 ? 15.552 -0.105 -8.189 1.00 83.62 95 ASN A C 1
ATOM 755 O O . ASN A 1 95 ? 16.648 0.423 -8.404 1.00 83.62 95 ASN A O 1
ATOM 759 N N . SER A 1 96 ? 15.415 -1.327 -7.663 1.00 84.31 96 SER A N 1
ATOM 760 C CA . SER A 1 96 ? 16.538 -2.156 -7.224 1.00 84.31 96 SER A CA 1
ATOM 761 C C . SER A 1 96 ? 17.574 -2.359 -8.343 1.00 84.31 96 SER A C 1
ATOM 763 O O . SER A 1 96 ? 17.204 -2.699 -9.475 1.00 84.31 96 SER A O 1
ATOM 765 N N . PRO A 1 97 ? 18.882 -2.197 -8.054 1.00 82.25 97 PRO A N 1
ATOM 766 C CA . PRO A 1 97 ? 19.949 -2.461 -9.017 1.00 82.25 97 PRO A CA 1
ATOM 767 C C . PRO A 1 97 ? 19.945 -3.893 -9.564 1.00 82.25 97 PRO A C 1
ATOM 769 O O . PRO A 1 97 ? 20.415 -4.106 -10.678 1.00 82.25 97 PRO A O 1
ATOM 772 N N . MET A 1 98 ? 19.383 -4.863 -8.830 1.00 83.75 98 MET A N 1
ATOM 773 C CA . MET A 1 98 ? 19.352 -6.269 -9.253 1.00 83.75 98 MET A CA 1
ATOM 774 C C . MET A 1 98 ? 18.687 -6.457 -10.622 1.00 83.75 98 MET A C 1
ATOM 776 O O . MET A 1 98 ? 19.154 -7.244 -11.440 1.00 83.75 98 MET A O 1
ATOM 780 N N . TRP A 1 99 ? 17.656 -5.669 -10.937 1.00 83.75 99 TRP A N 1
ATOM 781 C CA . TRP A 1 99 ? 16.942 -5.790 -12.210 1.00 83.75 99 TRP A CA 1
ATOM 782 C C . TRP A 1 99 ? 17.737 -5.249 -13.395 1.00 83.75 99 TRP A C 1
ATOM 784 O O . TRP A 1 99 ? 17.414 -5.551 -14.539 1.00 83.75 99 TRP A O 1
ATOM 794 N N . GLN A 1 100 ? 18.822 -4.510 -13.151 1.00 76.06 100 GLN A N 1
ATOM 795 C CA . GLN A 1 100 ? 19.782 -4.177 -14.204 1.00 76.06 100 GLN A CA 1
ATOM 796 C C . GLN A 1 100 ? 20.624 -5.394 -14.620 1.00 76.06 100 GLN A C 1
ATOM 798 O O . GLN A 1 100 ? 21.131 -5.419 -15.742 1.00 76.06 100 GLN A O 1
ATOM 803 N N . ILE A 1 101 ? 20.752 -6.388 -13.733 1.00 81.12 101 ILE A N 1
ATOM 804 C CA . ILE A 1 101 ? 21.495 -7.638 -13.940 1.00 81.12 101 ILE A CA 1
ATOM 805 C C . ILE A 1 101 ? 20.572 -8.750 -14.454 1.00 81.12 101 ILE A C 1
ATOM 807 O O . ILE A 1 101 ? 21.009 -9.556 -15.269 1.00 81.12 101 ILE A O 1
ATOM 811 N N . PHE A 1 102 ? 19.311 -8.779 -14.012 1.00 81.25 102 PHE A N 1
ATOM 812 C CA . PHE A 1 102 ? 18.371 -9.869 -14.318 1.00 81.25 102 PHE A CA 1
ATOM 813 C C . PHE A 1 102 ? 17.229 -9.503 -15.284 1.00 81.25 102 PHE A C 1
ATOM 815 O O . PHE A 1 102 ? 16.379 -10.335 -15.584 1.00 81.25 102 PHE A O 1
ATOM 822 N N . GLY A 1 103 ? 17.174 -8.257 -15.762 1.00 74.69 103 GLY A N 1
ATOM 823 C CA . GLY A 1 103 ? 16.119 -7.781 -16.662 1.00 74.69 103 GLY A CA 1
ATOM 824 C C . GLY A 1 103 ? 16.224 -8.273 -18.119 1.00 74.69 103 GLY A C 1
ATOM 825 O O . GLY A 1 103 ? 17.094 -9.072 -18.469 1.00 74.69 103 GLY A O 1
ATOM 826 N N . PRO A 1 104 ? 15.360 -7.774 -19.021 1.00 68.31 104 PRO A N 1
ATOM 827 C CA . PRO A 1 104 ? 15.363 -8.155 -20.432 1.00 68.31 104 PRO A CA 1
ATOM 828 C C . PRO A 1 104 ? 16.711 -7.884 -21.111 1.00 68.31 104 PRO A C 1
ATOM 830 O O . PRO A 1 104 ? 17.300 -6.814 -20.951 1.00 68.31 104 PRO A O 1
ATOM 833 N N . GLY A 1 105 ? 17.203 -8.849 -21.894 1.00 71.12 105 GLY A N 1
ATOM 834 C CA . GLY A 1 105 ? 18.529 -8.757 -22.519 1.00 71.12 105 GLY A CA 1
ATOM 835 C C . GLY A 1 105 ? 19.687 -8.844 -21.515 1.00 71.12 105 GLY A C 1
ATOM 836 O O . GLY A 1 105 ? 20.775 -8.321 -21.781 1.00 71.12 105 GLY A O 1
ATOM 837 N N . ARG A 1 106 ? 19.441 -9.450 -20.346 1.00 79.81 106 ARG A N 1
ATOM 838 C CA . ARG A 1 106 ? 20.421 -9.706 -19.283 1.00 79.81 106 ARG A CA 1
ATOM 839 C C . ARG A 1 106 ? 20.386 -11.173 -18.841 1.00 79.81 106 ARG A C 1
ATOM 841 O O . ARG A 1 106 ? 19.820 -12.012 -19.539 1.00 79.81 106 ARG A O 1
ATOM 848 N N . THR A 1 107 ? 21.034 -11.481 -17.717 1.00 77.56 107 THR A N 1
ATOM 849 C CA . THR A 1 107 ? 21.108 -12.837 -17.168 1.00 77.56 107 THR A CA 1
ATOM 850 C C . THR A 1 107 ? 19.711 -13.300 -16.760 1.00 77.56 107 THR A C 1
ATOM 852 O O . THR A 1 107 ? 19.130 -12.702 -15.856 1.00 77.56 107 THR A O 1
ATOM 855 N N . PRO A 1 108 ? 19.149 -14.345 -17.384 1.00 76.62 108 PRO A N 1
ATOM 856 C CA . PRO A 1 108 ? 17.854 -14.854 -16.969 1.00 76.62 108 PRO A CA 1
ATOM 857 C C . PRO A 1 108 ? 17.966 -15.477 -15.574 1.00 76.62 108 PRO A C 1
ATOM 859 O O . PRO A 1 108 ? 18.941 -16.167 -15.270 1.00 76.62 108 PRO A O 1
ATOM 862 N N . ILE A 1 109 ? 16.952 -15.259 -14.745 1.00 83.31 109 ILE A N 1
ATOM 863 C CA . ILE A 1 109 ? 16.707 -16.056 -13.540 1.00 83.31 109 ILE A CA 1
ATOM 864 C C . ILE A 1 109 ? 15.535 -16.995 -13.810 1.00 83.31 109 ILE A C 1
ATOM 866 O O . ILE A 1 109 ? 14.683 -16.693 -14.649 1.00 83.31 109 ILE A O 1
ATOM 870 N N . SER A 1 110 ? 15.510 -18.153 -13.148 1.00 86.69 110 SER A N 1
ATOM 871 C CA . SER A 1 110 ? 14.347 -19.037 -13.220 1.00 86.69 110 SER A CA 1
ATOM 872 C C . SER A 1 110 ? 13.130 -18.355 -12.598 1.00 86.69 110 SER A C 1
ATOM 874 O O . SER A 1 110 ? 13.274 -17.527 -11.695 1.00 86.69 110 SER A O 1
ATOM 876 N N . GLN A 1 111 ? 11.936 -18.729 -13.066 1.00 85.62 111 GLN A N 1
ATOM 877 C CA . GLN A 1 111 ? 10.690 -18.259 -12.462 1.00 85.62 111 GLN A CA 1
ATOM 878 C C . GLN A 1 111 ? 10.642 -18.639 -10.974 1.00 85.62 111 GLN A C 1
ATOM 880 O O . GLN A 1 111 ? 10.388 -17.777 -10.151 1.00 85.62 111 GLN A O 1
ATOM 885 N N . ASP A 1 112 ? 11.049 -19.862 -10.618 1.00 88.44 112 ASP A N 1
ATOM 886 C CA . ASP A 1 112 ? 11.093 -20.322 -9.222 1.00 88.44 112 ASP A CA 1
ATOM 887 C C . ASP A 1 112 ? 11.964 -19.433 -8.312 1.00 88.44 112 ASP A C 1
ATOM 889 O O . ASP A 1 112 ? 11.603 -19.158 -7.168 1.00 88.44 112 ASP A O 1
ATOM 893 N N . LEU A 1 113 ? 13.120 -18.958 -8.804 1.00 88.12 113 LEU A N 1
ATOM 894 C CA . LEU A 1 113 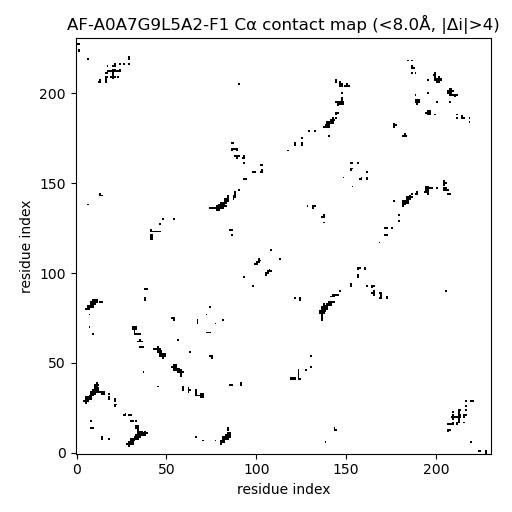? 13.977 -18.051 -8.032 1.00 88.12 113 LEU A CA 1
ATOM 895 C C . LEU A 1 113 ? 13.330 -16.671 -7.894 1.00 88.12 113 LEU A C 1
ATOM 897 O O . LEU A 1 113 ? 13.426 -16.051 -6.839 1.00 88.12 113 LEU A O 1
ATOM 901 N N . PHE A 1 114 ? 12.692 -16.183 -8.957 1.00 87.62 114 PHE A N 1
ATOM 902 C CA . PHE A 1 114 ? 11.962 -14.923 -8.923 1.00 87.62 114 PHE A CA 1
ATOM 903 C C . PHE A 1 114 ? 10.803 -14.973 -7.919 1.00 87.62 114 PHE A C 1
ATOM 905 O O . PHE A 1 114 ? 10.677 -14.064 -7.101 1.00 87.62 114 PHE A O 1
ATOM 912 N N . ASP A 1 115 ? 10.026 -16.054 -7.935 1.00 89.19 115 ASP A N 1
ATOM 913 C CA . ASP A 1 115 ? 8.909 -16.271 -7.018 1.00 89.19 115 ASP A CA 1
ATOM 914 C C . ASP A 1 115 ? 9.411 -16.365 -5.569 1.00 89.19 115 ASP A C 1
ATOM 916 O O . ASP A 1 115 ? 8.896 -15.661 -4.708 1.00 89.19 115 ASP A O 1
ATOM 920 N N . THR A 1 116 ? 10.507 -17.096 -5.316 1.00 89.31 116 THR A N 1
ATOM 921 C CA . THR A 1 116 ? 11.141 -17.160 -3.982 1.00 89.31 116 THR A CA 1
ATOM 922 C C . THR A 1 116 ? 11.556 -15.773 -3.477 1.00 89.31 116 THR A C 1
ATOM 924 O O . THR A 1 116 ? 11.331 -15.436 -2.319 1.00 89.31 116 THR A O 1
ATOM 927 N N . ILE A 1 117 ? 12.144 -14.936 -4.343 1.00 87.12 117 ILE A N 1
ATOM 928 C CA . ILE A 1 117 ? 12.517 -13.562 -3.976 1.00 87.12 117 ILE A CA 1
ATOM 929 C C . ILE A 1 117 ? 11.273 -12.749 -3.605 1.00 87.12 117 ILE A C 1
ATOM 931 O O . ILE A 1 117 ? 11.315 -11.985 -2.642 1.00 87.12 117 ILE A O 1
ATOM 935 N N . LEU A 1 118 ? 10.185 -12.868 -4.371 1.00 88.19 118 LEU A N 1
ATOM 936 C CA . LEU A 1 118 ? 8.950 -12.143 -4.081 1.00 88.19 118 LEU A CA 1
ATOM 937 C C . LEU A 1 118 ? 8.301 -12.611 -2.780 1.00 88.19 118 LEU A C 1
ATOM 939 O O . LEU A 1 118 ? 7.870 -11.763 -1.997 1.00 88.19 118 LEU A O 1
ATOM 943 N N . ASP A 1 119 ? 8.272 -13.919 -2.539 1.00 89.44 119 ASP A N 1
ATOM 944 C CA . ASP A 1 119 ? 7.743 -14.508 -1.311 1.00 89.44 119 ASP A CA 1
ATOM 945 C C . ASP A 1 119 ? 8.518 -13.996 -0.091 1.00 89.44 119 ASP A C 1
ATOM 947 O O . ASP A 1 119 ? 7.912 -13.458 0.837 1.00 89.44 119 ASP A O 1
ATOM 951 N N . ASP A 1 120 ? 9.853 -14.027 -0.135 1.00 88.69 120 ASP A N 1
ATOM 952 C CA . ASP A 1 120 ? 10.709 -13.497 0.935 1.00 88.69 120 ASP A CA 1
ATOM 953 C C . ASP A 1 120 ? 10.518 -11.982 1.144 1.00 88.69 120 ASP A C 1
ATOM 955 O O . ASP A 1 120 ? 10.579 -11.487 2.269 1.00 88.69 120 ASP A O 1
ATOM 959 N N . MET A 1 121 ? 10.263 -11.221 0.074 1.00 86.62 121 MET A N 1
ATOM 960 C CA . MET A 1 121 ? 9.997 -9.777 0.156 1.00 86.62 121 MET A CA 1
ATOM 961 C C . MET A 1 121 ? 8.620 -9.429 0.733 1.00 86.62 121 MET A C 1
ATOM 963 O O . MET A 1 121 ? 8.389 -8.278 1.119 1.00 86.62 121 MET A O 1
ATOM 967 N N . LEU A 1 122 ? 7.669 -10.361 0.697 1.00 89.94 122 LEU A N 1
ATOM 968 C CA . LEU A 1 122 ? 6.270 -10.089 1.021 1.00 89.94 122 LEU A CA 1
ATOM 969 C C . LEU A 1 122 ? 5.780 -10.842 2.250 1.00 89.94 122 LEU A C 1
ATOM 971 O O . LEU A 1 122 ? 4.794 -10.395 2.831 1.00 89.94 122 LEU A O 1
ATOM 975 N N . VAL A 1 123 ? 6.458 -11.904 2.694 1.00 91.94 123 VAL A N 1
ATOM 976 C CA . VAL A 1 123 ? 6.018 -12.764 3.806 1.00 91.94 123 VAL A CA 1
ATOM 977 C C . VAL A 1 123 ? 5.586 -11.955 5.030 1.00 91.94 123 VAL A C 1
ATOM 979 O O . VAL A 1 123 ? 4.448 -12.069 5.478 1.00 91.94 123 VAL A O 1
ATOM 982 N N . HIS A 1 124 ? 6.410 -11.011 5.487 1.00 90.12 124 HIS A N 1
ATOM 983 C CA . HIS A 1 124 ? 6.090 -10.190 6.656 1.00 90.12 124 HIS A CA 1
ATOM 984 C C . HIS A 1 124 ? 4.970 -9.175 6.405 1.00 90.12 124 HIS A C 1
ATOM 986 O O . HIS A 1 124 ? 4.252 -8.803 7.330 1.00 90.12 124 HIS A O 1
ATOM 992 N N . VAL A 1 125 ? 4.791 -8.712 5.166 1.00 91.31 125 VAL A N 1
ATOM 993 C CA . VAL A 1 125 ? 3.650 -7.856 4.811 1.00 91.31 125 VAL A CA 1
ATOM 994 C C . VAL A 1 125 ? 2.360 -8.672 4.854 1.00 91.31 125 VAL A C 1
ATOM 996 O O . VAL A 1 125 ? 1.384 -8.226 5.454 1.00 91.31 125 VAL A O 1
ATOM 999 N N . LEU A 1 126 ? 2.360 -9.868 4.262 1.00 94.06 126 LEU A N 1
ATOM 1000 C CA . LEU A 1 126 ? 1.208 -10.768 4.235 1.00 94.06 126 LEU A CA 1
ATOM 1001 C C . LEU A 1 126 ? 0.815 -11.209 5.651 1.00 94.06 126 LEU A C 1
ATOM 1003 O O . LEU A 1 126 ? -0.355 -11.109 6.023 1.00 94.06 126 LEU A O 1
ATOM 1007 N N . ASP A 1 127 ? 1.789 -11.601 6.472 1.00 93.75 127 ASP A N 1
ATOM 1008 C CA . ASP A 1 127 ? 1.562 -11.969 7.872 1.00 93.75 127 ASP A CA 1
ATOM 1009 C C . ASP A 1 127 ? 0.994 -10.803 8.681 1.00 93.75 127 ASP A C 1
ATOM 1011 O O . ASP A 1 127 ? 0.136 -10.993 9.541 1.00 93.75 127 ASP A O 1
ATOM 1015 N N . PHE A 1 128 ? 1.417 -9.573 8.384 1.00 93.50 128 PHE A N 1
ATOM 1016 C CA . PHE A 1 128 ? 0.879 -8.397 9.054 1.00 93.50 128 PHE A CA 1
ATOM 1017 C C . PHE A 1 128 ? -0.589 -8.144 8.702 1.00 93.50 128 PHE A C 1
ATOM 1019 O O . PHE A 1 128 ? -1.387 -7.839 9.589 1.00 93.50 128 PHE A O 1
ATOM 1026 N N . TYR A 1 129 ? -0.971 -8.298 7.429 1.00 95.12 129 TYR A N 1
ATOM 1027 C CA . TYR A 1 129 ? -2.375 -8.219 7.016 1.00 95.12 129 TYR A CA 1
ATOM 1028 C C . TYR A 1 129 ? -3.230 -9.269 7.734 1.00 95.12 129 TYR A C 1
ATOM 1030 O O . TYR A 1 129 ? -4.283 -8.917 8.272 1.00 95.12 129 TYR A O 1
ATOM 1038 N N . ARG A 1 130 ? -2.758 -10.522 7.805 1.00 96.19 130 ARG A N 1
ATOM 1039 C CA . ARG A 1 130 ? -3.437 -11.602 8.541 1.00 96.19 130 ARG A CA 1
ATOM 1040 C C . ARG A 1 130 ? -3.576 -11.275 10.020 1.00 96.19 130 ARG A C 1
ATOM 1042 O O . ARG A 1 130 ? -4.685 -11.303 10.540 1.00 96.19 130 ARG A O 1
ATOM 1049 N N . ALA A 1 131 ? -2.495 -10.845 10.669 1.00 95.31 131 ALA A N 1
ATOM 1050 C CA . ALA A 1 131 ? -2.528 -10.455 12.073 1.00 95.31 131 ALA A CA 1
ATOM 1051 C C . ALA A 1 131 ? -3.571 -9.353 12.318 1.00 95.31 131 ALA A C 1
ATOM 1053 O O . ALA A 1 131 ? -4.432 -9.482 13.189 1.00 95.31 131 ALA A O 1
ATOM 1054 N N . LEU A 1 132 ? -3.555 -8.277 11.524 1.00 95.75 132 LEU A N 1
ATOM 1055 C CA . LEU A 1 132 ? -4.546 -7.206 11.654 1.00 95.75 132 LEU A CA 1
ATOM 1056 C C . LEU A 1 132 ? -5.984 -7.702 11.450 1.00 95.75 132 LEU A C 1
ATOM 1058 O O . LEU A 1 132 ? -6.889 -7.208 12.126 1.00 95.75 132 LEU A O 1
ATOM 1062 N N . LYS A 1 133 ? -6.201 -8.648 10.531 1.00 96.12 133 LYS A N 1
ATOM 1063 C CA . LYS A 1 133 ? -7.511 -9.250 10.273 1.00 96.12 133 LYS A CA 1
ATOM 1064 C C . LYS A 1 133 ? -7.990 -10.103 11.442 1.00 96.12 133 LYS A C 1
ATOM 1066 O O . LYS A 1 133 ? -9.084 -9.857 11.944 1.00 96.12 133 LYS A O 1
ATOM 1071 N N . GLU A 1 134 ? -7.172 -11.043 11.906 1.00 95.31 134 GLU A N 1
ATOM 1072 C CA . GLU A 1 134 ? -7.473 -11.933 13.036 1.00 95.31 134 GLU A CA 1
ATOM 1073 C C . GLU A 1 134 ? -7.826 -11.153 14.307 1.00 95.31 134 GLU A C 1
ATOM 1075 O O . GLU A 1 134 ? -8.679 -11.559 15.093 1.00 95.31 134 GLU A O 1
ATOM 1080 N N . ARG A 1 135 ? -7.203 -9.986 14.485 1.00 94.56 135 ARG A N 1
ATOM 1081 C CA . ARG A 1 135 ? -7.409 -9.098 15.637 1.00 94.56 135 ARG A CA 1
ATOM 1082 C C . ARG A 1 135 ? -8.536 -8.088 15.444 1.00 94.56 135 ARG A C 1
ATOM 1084 O O . ARG A 1 135 ? -8.725 -7.228 16.300 1.00 94.56 135 ARG A O 1
ATOM 1091 N N . GLY A 1 136 ? -9.244 -8.145 14.316 1.00 95.19 136 GLY A N 1
ATOM 1092 C CA . GLY A 1 136 ? -10.341 -7.234 14.005 1.00 95.19 136 GLY A CA 1
ATOM 1093 C C . GLY A 1 136 ? -9.915 -5.769 13.894 1.00 95.19 136 GLY A C 1
ATOM 1094 O O . GLY A 1 136 ? -10.708 -4.883 14.185 1.00 95.19 136 GLY A O 1
ATOM 1095 N N . LEU A 1 137 ? -8.667 -5.483 13.513 1.00 95.44 137 LEU A N 1
ATOM 1096 C CA . LEU A 1 137 ? -8.126 -4.120 13.437 1.00 95.44 137 LEU A CA 1
ATOM 1097 C C . LEU A 1 137 ? -8.318 -3.484 12.055 1.00 95.44 137 LEU A C 1
ATOM 1099 O O . LEU A 1 137 ? -8.491 -2.268 11.955 1.00 95.44 137 LEU A O 1
ATOM 1103 N N . ILE A 1 138 ? -8.269 -4.284 10.989 1.00 95.81 138 ILE A N 1
ATOM 1104 C CA . ILE A 1 138 ? -8.258 -3.785 9.610 1.00 95.81 138 ILE A CA 1
ATOM 1105 C C . ILE A 1 138 ? -9.651 -3.418 9.092 1.00 95.81 138 ILE A C 1
ATOM 1107 O O . ILE A 1 138 ? -10.614 -4.159 9.269 1.00 95.81 138 ILE A O 1
ATOM 1111 N N . ALA A 1 139 ? -9.724 -2.270 8.423 1.00 95.38 139 ALA A N 1
ATOM 1112 C CA . ALA A 1 139 ? -10.884 -1.786 7.686 1.00 95.38 139 ALA A CA 1
ATOM 1113 C C . ALA A 1 139 ? -10.736 -2.030 6.181 1.00 95.38 139 ALA A C 1
ATOM 1115 O O . ALA A 1 139 ? -11.675 -2.477 5.535 1.00 95.38 139 ALA A O 1
ATOM 1116 N N . ALA A 1 140 ? -9.565 -1.705 5.624 1.00 97.50 140 ALA A N 1
ATOM 1117 C CA . ALA A 1 140 ? -9.292 -1.792 4.193 1.00 97.50 140 ALA A CA 1
ATOM 1118 C C . ALA A 1 140 ? -7.782 -1.783 3.903 1.00 97.50 140 ALA A C 1
ATOM 1120 O O . ALA A 1 140 ? -6.959 -1.407 4.742 1.00 97.50 140 ALA A O 1
ATOM 1121 N N . ALA A 1 141 ? -7.421 -2.124 2.674 1.00 96.94 141 ALA A N 1
ATOM 1122 C CA . ALA A 1 141 ? -6.139 -1.787 2.081 1.00 96.94 141 ALA A CA 1
ATOM 1123 C C . ALA A 1 141 ? -6.268 -0.551 1.179 1.00 96.94 141 ALA A C 1
ATOM 1125 O O . ALA A 1 141 ? -7.326 -0.294 0.613 1.00 96.94 141 ALA A O 1
ATOM 1126 N N . TYR A 1 142 ? -5.186 0.205 1.016 1.00 95.62 142 TYR A N 1
ATOM 1127 C CA . TYR A 1 142 ? -5.085 1.294 0.044 1.00 95.62 142 TYR A CA 1
ATOM 1128 C C . TYR A 1 142 ? -4.132 0.888 -1.076 1.00 95.62 142 TYR A C 1
ATOM 1130 O O . TYR A 1 142 ? -2.968 0.593 -0.809 1.00 95.62 142 TYR A O 1
ATOM 1138 N N . MET A 1 143 ? -4.623 0.895 -2.316 1.00 95.00 143 MET A N 1
ATOM 1139 C CA . MET A 1 143 ? -3.789 0.701 -3.493 1.00 95.00 143 MET A CA 1
ATOM 1140 C C . MET A 1 143 ? -2.963 1.963 -3.739 1.00 95.00 143 MET A C 1
ATOM 1142 O O . MET A 1 143 ? -3.498 3.024 -4.071 1.00 95.00 143 MET A O 1
ATOM 1146 N N . ALA A 1 144 ? -1.647 1.837 -3.593 1.00 91.88 144 ALA A N 1
ATOM 1147 C CA . ALA A 1 144 ? -0.688 2.830 -4.044 1.00 91.88 144 ALA A CA 1
ATOM 1148 C C . ALA A 1 144 ? -1.010 3.316 -5.475 1.00 91.88 144 ALA A C 1
ATOM 1150 O O . ALA A 1 144 ? -1.311 2.493 -6.342 1.00 91.88 144 ALA A O 1
ATOM 1151 N N . PRO A 1 145 ? -0.919 4.630 -5.764 1.00 93.31 145 PRO A N 1
ATOM 1152 C CA . PRO A 1 145 ? -1.103 5.119 -7.121 1.00 93.31 145 PRO A CA 1
ATOM 1153 C C . PRO A 1 145 ? -0.111 4.451 -8.083 1.00 93.31 145 PRO A C 1
ATOM 1155 O O . PRO A 1 145 ? 1.022 4.164 -7.681 1.00 93.31 145 PRO A O 1
ATOM 1158 N N . PRO A 1 146 ? -0.501 4.229 -9.349 1.00 93.94 146 PRO A N 1
ATOM 1159 C CA . PRO A 1 146 ? 0.406 3.674 -10.341 1.00 93.94 146 PRO A CA 1
ATOM 1160 C C . PRO A 1 146 ? 1.617 4.592 -10.566 1.00 93.94 146 PRO A C 1
ATOM 1162 O O . PRO A 1 146 ? 1.571 5.786 -10.250 1.00 93.94 146 PRO A O 1
ATOM 1165 N N . PRO A 1 147 ? 2.709 4.074 -11.145 1.00 93.69 147 PRO A N 1
ATOM 1166 C CA . PRO A 1 147 ? 3.866 4.895 -11.467 1.00 93.69 147 PRO A CA 1
ATOM 1167 C C . PRO A 1 147 ? 3.541 5.940 -12.544 1.00 93.69 147 PRO A C 1
ATOM 1169 O O . PRO A 1 147 ? 2.653 5.775 -13.387 1.0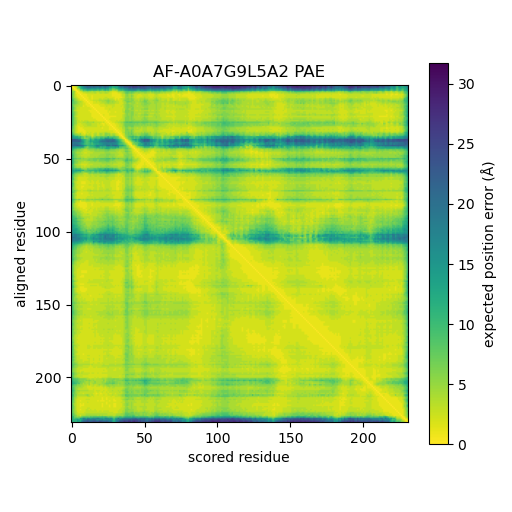0 93.69 147 PRO A O 1
ATOM 1172 N N . GLN A 1 148 ? 4.314 7.024 -12.552 1.00 94.69 148 GLN A N 1
ATOM 1173 C CA . GLN A 1 148 ? 4.242 8.022 -13.616 1.00 94.69 148 GLN A CA 1
ATOM 1174 C C . GLN A 1 148 ? 4.863 7.483 -14.907 1.00 94.69 148 GLN A C 1
ATOM 1176 O O . GLN A 1 148 ? 5.886 6.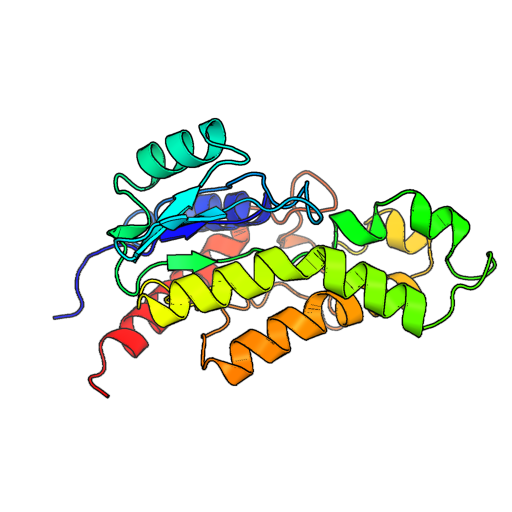799 -14.879 1.00 94.69 148 GLN A O 1
ATOM 1181 N N . ARG A 1 149 ? 4.311 7.870 -16.062 1.00 93.75 149 ARG A N 1
ATOM 1182 C CA . ARG A 1 149 ? 4.851 7.487 -17.383 1.00 93.75 149 ARG A CA 1
ATOM 1183 C C . ARG A 1 149 ? 6.310 7.908 -17.587 1.00 93.75 149 ARG A C 1
ATOM 1185 O O . ARG A 1 149 ? 7.063 7.265 -18.311 1.00 93.75 149 ARG A O 1
ATOM 1192 N N . THR A 1 150 ? 6.723 8.988 -16.933 1.00 93.00 150 THR A N 1
ATOM 1193 C CA . THR A 1 150 ? 8.089 9.522 -16.970 1.00 93.00 150 THR A CA 1
ATOM 1194 C C . THR A 1 150 ? 9.071 8.758 -16.081 1.00 93.00 150 THR A C 1
ATOM 1196 O O . THR A 1 150 ? 10.267 9.061 -16.125 1.00 93.00 150 THR A O 1
ATOM 1199 N N . HIS A 1 151 ? 8.615 7.769 -15.301 1.00 93.50 151 HIS A N 1
ATOM 1200 C CA . HIS A 1 151 ? 9.466 7.072 -14.346 1.00 93.50 151 HIS A CA 1
ATOM 1201 C C . HIS A 1 151 ? 10.678 6.414 -15.051 1.00 93.50 151 HIS A C 1
ATOM 1203 O O . HIS A 1 151 ? 10.504 5.655 -16.013 1.00 93.50 151 HIS A O 1
ATOM 1209 N N . PRO A 1 152 ? 11.928 6.646 -14.593 1.00 92.12 152 PRO A N 1
ATOM 1210 C CA . PRO A 1 152 ? 13.135 6.219 -15.312 1.00 92.12 152 PRO A CA 1
ATOM 1211 C C . PRO A 1 152 ? 13.225 4.712 -15.577 1.00 92.12 152 PRO A C 1
ATOM 1213 O O . PRO A 1 152 ? 13.842 4.294 -16.560 1.00 92.12 152 PRO A O 1
ATOM 1216 N N . ALA A 1 153 ? 12.597 3.893 -14.727 1.00 91.31 153 ALA A N 1
ATOM 1217 C CA . ALA A 1 153 ? 12.561 2.441 -14.887 1.00 91.31 153 ALA A CA 1
ATOM 1218 C C . ALA A 1 153 ? 11.959 1.996 -16.231 1.00 91.31 153 ALA A C 1
ATOM 1220 O O . ALA A 1 153 ? 12.484 1.050 -16.811 1.00 91.31 153 ALA A O 1
ATOM 1221 N N . PHE A 1 154 ? 10.948 2.694 -16.768 1.00 92.75 154 PHE A N 1
ATOM 1222 C CA . PHE A 1 154 ? 10.328 2.335 -18.053 1.00 92.75 154 PHE A CA 1
ATOM 1223 C C . PHE A 1 154 ? 11.334 2.394 -19.206 1.00 92.75 154 PHE A C 1
ATOM 1225 O O . PHE A 1 154 ? 11.410 1.473 -20.017 1.00 92.75 154 PHE A O 1
ATOM 1232 N N . ARG A 1 155 ? 12.180 3.433 -19.232 1.00 91.31 155 ARG A N 1
ATOM 1233 C CA . ARG A 1 155 ? 13.273 3.541 -20.212 1.00 91.31 155 ARG A CA 1
ATOM 1234 C C . ARG A 1 155 ? 14.412 2.565 -19.927 1.00 91.31 155 ARG A C 1
ATOM 1236 O O . ARG A 1 155 ? 14.994 2.028 -20.860 1.00 91.31 155 ARG A O 1
ATOM 1243 N N . ARG A 1 156 ? 14.751 2.358 -18.651 1.00 90.38 156 ARG A N 1
ATOM 1244 C CA . ARG A 1 156 ? 15.908 1.548 -18.234 1.00 90.38 156 ARG A CA 1
ATOM 1245 C C . ARG A 1 156 ? 15.696 0.045 -18.423 1.00 90.38 156 ARG A C 1
ATOM 1247 O O . ARG A 1 156 ? 16.627 -0.642 -18.824 1.00 90.38 156 ARG A O 1
ATOM 1254 N N . LEU A 1 157 ? 14.518 -0.456 -18.060 1.00 90.06 157 LEU A N 1
ATOM 1255 C CA . LEU A 1 157 ? 14.210 -1.888 -17.990 1.00 90.06 157 LEU A CA 1
ATOM 1256 C C . LEU A 1 157 ? 13.240 -2.346 -19.089 1.00 90.06 157 LEU A C 1
ATOM 1258 O O . LEU A 1 157 ? 13.086 -3.544 -19.306 1.00 90.06 157 LEU A O 1
ATOM 1262 N N . GLY A 1 158 ? 12.612 -1.403 -19.794 1.00 91.38 158 GLY A N 1
ATOM 1263 C CA . GLY A 1 158 ? 11.575 -1.675 -20.779 1.00 91.38 158 GLY A CA 1
ATOM 1264 C C . GLY A 1 158 ? 10.186 -1.720 -20.146 1.00 91.38 158 GLY A C 1
ATOM 1265 O O . GLY A 1 158 ? 9.976 -2.296 -19.079 1.00 91.38 158 GLY A O 1
ATOM 1266 N N . GLU A 1 159 ? 9.220 -1.116 -20.832 1.00 93.44 159 GLU A N 1
ATOM 1267 C CA . GLU A 1 159 ? 7.876 -0.889 -20.304 1.00 93.44 159 GLU A CA 1
ATOM 1268 C C . GLU A 1 159 ? 7.140 -2.167 -19.916 1.00 93.44 159 GLU A C 1
ATOM 1270 O O . GLU A 1 159 ? 6.681 -2.298 -18.782 1.00 93.44 159 GLU A O 1
ATOM 1275 N N . LYS A 1 160 ? 7.106 -3.143 -20.828 1.00 92.75 160 LYS A N 1
ATOM 1276 C CA . LYS A 1 160 ? 6.480 -4.443 -20.574 1.00 92.75 160 LYS A CA 1
ATOM 1277 C C . LYS A 1 160 ? 7.037 -5.099 -19.307 1.00 92.75 160 LYS A C 1
ATOM 1279 O O . LYS A 1 160 ? 6.274 -5.601 -18.495 1.00 92.75 160 LYS A O 1
ATOM 1284 N N . PHE A 1 161 ? 8.356 -5.075 -19.129 1.00 91.00 161 PHE A N 1
ATOM 1285 C CA . PHE A 1 161 ? 8.999 -5.723 -17.991 1.00 91.00 161 PHE A CA 1
ATOM 1286 C C . PHE A 1 161 ? 8.685 -5.023 -16.667 1.00 91.00 161 PHE A C 1
ATOM 1288 O O . PHE A 1 161 ? 8.433 -5.694 -15.674 1.00 91.00 161 PHE A O 1
ATOM 1295 N N . VAL A 1 162 ? 8.641 -3.687 -16.647 1.00 92.69 162 VAL A N 1
ATOM 1296 C CA . VAL A 1 162 ? 8.232 -2.939 -15.447 1.00 92.69 162 VAL A CA 1
ATOM 1297 C C . VAL A 1 162 ? 6.800 -3.294 -15.051 1.00 92.69 162 VAL A C 1
ATOM 1299 O O . VAL A 1 162 ? 6.552 -3.588 -13.883 1.00 92.69 162 VAL A O 1
ATOM 1302 N N . TRP A 1 163 ? 5.873 -3.338 -16.009 1.00 94.31 163 TRP A N 1
ATOM 1303 C CA . TRP A 1 163 ? 4.496 -3.750 -15.732 1.00 94.31 163 TRP A CA 1
ATOM 1304 C C . TRP A 1 163 ? 4.382 -5.214 -15.305 1.00 94.31 163 TRP A C 1
ATOM 1306 O O . TRP A 1 163 ? 3.590 -5.533 -14.421 1.00 94.31 163 TRP A O 1
ATOM 1316 N N . ASP A 1 164 ? 5.185 -6.109 -15.880 1.00 92.06 164 ASP A N 1
ATOM 1317 C CA . ASP A 1 164 ? 5.253 -7.507 -15.450 1.00 92.06 164 ASP A CA 1
ATOM 1318 C C . ASP A 1 164 ? 5.742 -7.621 -13.998 1.00 92.06 164 ASP A C 1
ATOM 1320 O O . ASP A 1 164 ? 5.160 -8.384 -13.228 1.00 92.06 164 AS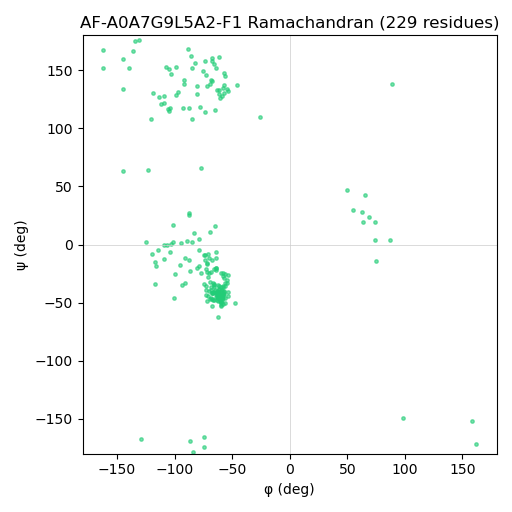P A O 1
ATOM 1324 N N . LEU A 1 165 ? 6.758 -6.847 -13.599 1.00 91.31 165 LEU A N 1
ATOM 1325 C CA . LEU A 1 165 ? 7.241 -6.804 -12.215 1.00 91.31 165 LEU A CA 1
ATOM 1326 C C . LEU A 1 165 ? 6.180 -6.261 -11.254 1.00 91.31 165 LEU A C 1
ATOM 1328 O O . LEU A 1 165 ? 5.977 -6.841 -10.192 1.00 91.31 165 LEU A O 1
ATOM 1332 N N . ILE A 1 166 ? 5.495 -5.172 -11.621 1.00 93.44 166 ILE A N 1
ATOM 1333 C CA . ILE A 1 166 ? 4.428 -4.578 -10.801 1.00 93.44 166 ILE A CA 1
ATOM 1334 C C . ILE A 1 166 ? 3.328 -5.607 -10.542 1.00 93.44 166 ILE A C 1
ATOM 1336 O O . ILE A 1 166 ? 2.970 -5.843 -9.390 1.00 93.44 166 ILE A O 1
ATOM 1340 N N . ARG A 1 167 ? 2.834 -6.255 -11.604 1.00 93.94 167 ARG A N 1
ATOM 1341 C CA . ARG A 1 167 ? 1.754 -7.243 -11.502 1.00 93.94 167 ARG A CA 1
ATOM 1342 C C . ARG A 1 167 ? 2.153 -8.443 -10.653 1.00 93.94 167 ARG A C 1
ATOM 1344 O O . ARG A 1 167 ? 1.372 -8.857 -9.805 1.00 93.94 167 ARG A O 1
ATOM 1351 N N . GLN A 1 168 ? 3.354 -8.982 -10.860 1.00 92.56 168 GLN A N 1
ATOM 1352 C CA . GLN A 1 168 ? 3.834 -10.130 -10.088 1.00 92.56 168 GLN A CA 1
ATOM 1353 C C . GLN A 1 168 ? 4.046 -9.777 -8.612 1.00 92.56 168 GLN A C 1
ATOM 1355 O O . GLN A 1 168 ? 3.640 -10.538 -7.746 1.00 92.56 168 GLN A O 1
ATOM 1360 N N . TYR A 1 169 ? 4.591 -8.594 -8.317 1.00 91.88 169 TYR A N 1
ATOM 1361 C CA . TYR A 1 169 ? 4.772 -8.123 -6.943 1.00 91.88 169 TYR A CA 1
ATOM 1362 C C . TYR A 1 169 ? 3.445 -7.901 -6.206 1.00 91.88 169 TYR A C 1
ATOM 1364 O O . TYR A 1 169 ? 3.316 -8.244 -5.037 1.00 91.88 169 TYR A O 1
ATOM 1372 N N . GLN A 1 170 ? 2.445 -7.320 -6.871 1.00 93.69 170 GLN A N 1
ATOM 1373 C CA . GLN A 1 170 ? 1.154 -7.024 -6.242 1.00 93.69 170 GLN A CA 1
ATOM 1374 C C . GLN A 1 170 ? 0.265 -8.268 -6.089 1.00 93.69 170 GLN A C 1
ATOM 1376 O O . GLN A 1 170 ? -0.617 -8.279 -5.228 1.00 93.69 170 GLN A O 1
ATOM 1381 N N . ALA A 1 171 ? 0.465 -9.303 -6.911 1.00 95.31 171 ALA A N 1
ATOM 1382 C CA . ALA A 1 171 ? -0.428 -10.458 -6.975 1.00 95.31 171 ALA A CA 1
ATOM 1383 C C . ALA A 1 171 ? -0.631 -11.179 -5.625 1.00 95.31 171 ALA A C 1
ATOM 1385 O O . ALA A 1 171 ? -1.795 -11.413 -5.289 1.00 95.31 171 ALA A O 1
ATOM 1386 N N . PRO A 1 172 ? 0.406 -11.475 -4.810 1.00 95.00 172 PRO A N 1
ATOM 1387 C CA . PRO A 1 172 ? 0.214 -12.132 -3.513 1.00 95.00 172 PRO A CA 1
ATOM 1388 C C . PRO A 1 172 ? -0.619 -11.299 -2.535 1.00 95.00 172 PRO A C 1
ATOM 1390 O O . PRO A 1 172 ? -1.507 -11.824 -1.867 1.00 95.00 172 PRO A O 1
ATOM 1393 N N . VAL A 1 173 ? -0.388 -9.982 -2.492 1.00 95.12 173 VAL A N 1
ATOM 1394 C CA . VAL A 1 173 ? -1.150 -9.068 -1.627 1.00 95.12 173 VAL A CA 1
ATOM 1395 C C . VAL A 1 173 ? -2.604 -9.012 -2.082 1.00 95.12 173 VAL A C 1
ATOM 1397 O O . VAL A 1 173 ? -3.505 -9.193 -1.272 1.00 95.12 173 VAL A O 1
ATOM 1400 N N . LEU A 1 174 ? -2.857 -8.832 -3.380 1.00 97.19 174 LEU A N 1
ATOM 1401 C CA . LEU A 1 174 ? -4.216 -8.805 -3.928 1.00 97.19 174 LEU A CA 1
ATOM 1402 C C . LEU A 1 174 ? -4.972 -10.123 -3.705 1.00 97.19 174 LEU A C 1
ATOM 1404 O O . LEU A 1 174 ? -6.171 -10.099 -3.418 1.00 97.19 174 LEU A O 1
ATOM 1408 N N . ALA A 1 175 ? -4.282 -11.261 -3.815 1.00 97.81 175 ALA A N 1
ATOM 1409 C CA . ALA A 1 175 ? -4.851 -12.570 -3.519 1.00 97.81 175 ALA A CA 1
ATOM 1410 C C . ALA A 1 175 ? -5.263 -12.678 -2.044 1.00 97.81 175 ALA A C 1
ATOM 1412 O O . ALA A 1 175 ? -6.407 -13.041 -1.773 1.00 97.81 175 ALA A O 1
ATOM 1413 N N . LEU A 1 176 ? -4.386 -12.274 -1.117 1.00 97.50 176 LEU A N 1
ATOM 1414 C CA . LEU A 1 176 ? -4.679 -12.261 0.317 1.00 97.50 176 LEU A CA 1
ATOM 1415 C C . LEU A 1 176 ? -5.867 -11.352 0.654 1.00 97.50 176 LEU A C 1
ATOM 1417 O O . LEU A 1 176 ? -6.762 -11.755 1.388 1.00 97.50 176 LEU A O 1
ATOM 1421 N N . LEU A 1 177 ? -5.910 -10.133 0.106 1.00 97.62 177 LEU A N 1
ATOM 1422 C CA . LEU A 1 177 ? -7.015 -9.202 0.365 1.00 97.62 177 LEU A CA 1
ATOM 1423 C C . LEU A 1 177 ? -8.362 -9.792 -0.064 1.00 97.62 177 LEU A C 1
ATOM 1425 O O . LEU A 1 177 ? -9.359 -9.643 0.641 1.00 97.62 177 LEU A O 1
ATOM 1429 N N . LYS A 1 178 ? -8.385 -10.497 -1.200 1.00 97.81 178 LYS A N 1
ATOM 1430 C CA . LYS A 1 178 ? -9.575 -11.200 -1.679 1.00 97.81 178 LYS A CA 1
ATOM 1431 C C . LYS A 1 178 ? -9.946 -12.378 -0.775 1.00 97.81 178 LYS A C 1
ATOM 1433 O O . LYS A 1 178 ? -11.119 -12.526 -0.450 1.00 97.81 178 LYS A O 1
ATOM 1438 N N . GLU A 1 179 ? -8.975 -13.206 -0.398 1.00 97.75 179 GLU A N 1
ATOM 1439 C CA . GLU A 1 179 ? -9.165 -14.365 0.486 1.00 97.75 179 GLU A CA 1
ATOM 1440 C C . GLU A 1 179 ? -9.749 -13.951 1.846 1.00 97.75 179 GLU A C 1
ATOM 1442 O O . GLU A 1 179 ? -10.750 -14.506 2.297 1.00 97.75 179 GLU A O 1
ATOM 1447 N N . GLU A 1 180 ? -9.193 -12.899 2.445 1.00 96.62 180 GLU A N 1
ATOM 1448 C CA . GLU A 1 180 ? -9.559 -12.400 3.776 1.00 96.62 180 GLU A CA 1
ATOM 1449 C C . GLU A 1 180 ? -10.760 -11.438 3.773 1.00 96.62 180 GLU A C 1
ATOM 1451 O O . GLU A 1 180 ? -11.150 -10.898 4.819 1.00 96.62 180 GLU A O 1
ATOM 1456 N N . ASN A 1 181 ? -11.362 -11.199 2.602 1.00 96.06 181 ASN A N 1
ATOM 1457 C CA . ASN A 1 181 ? -12.427 -10.214 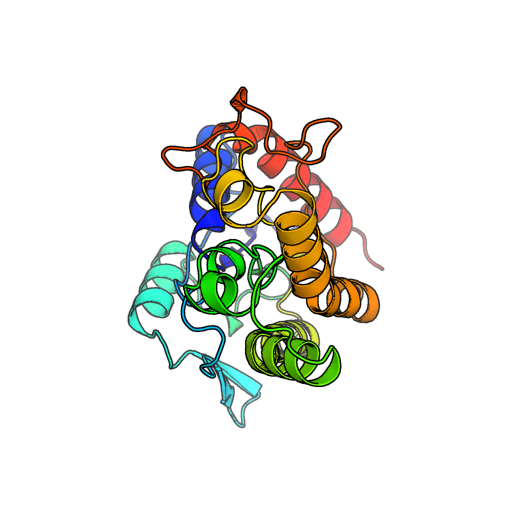2.394 1.00 96.06 181 ASN A CA 1
ATOM 1458 C C . ASN A 1 181 ? -12.058 -8.839 2.984 1.00 96.06 181 ASN A C 1
ATOM 1460 O O . ASN A 1 181 ? -12.827 -8.241 3.740 1.00 96.06 181 ASN A O 1
ATOM 1464 N N . ILE A 1 182 ? -10.843 -8.369 2.702 1.00 96.25 182 ILE A N 1
ATOM 1465 C CA . ILE A 1 182 ? -10.373 -7.036 3.078 1.00 96.25 182 ILE A CA 1
ATOM 1466 C C . ILE A 1 182 ? -10.660 -6.096 1.897 1.00 96.25 182 ILE A C 1
ATOM 1468 O O . ILE A 1 182 ? -10.097 -6.299 0.818 1.00 96.25 182 ILE A O 1
ATOM 1472 N N . PRO A 1 183 ? -11.503 -5.060 2.070 1.00 96.69 183 PRO A N 1
ATOM 1473 C CA . PRO A 1 183 ? -11.786 -4.082 1.023 1.00 96.69 183 PRO A CA 1
ATOM 1474 C C . PRO A 1 183 ? -10.518 -3.413 0.491 1.00 96.69 183 PRO A C 1
ATOM 1476 O O . PRO A 1 183 ? -9.593 -3.124 1.252 1.00 96.69 183 PRO A O 1
ATOM 1479 N N . LEU A 1 184 ? -10.493 -3.112 -0.806 1.00 96.69 184 LEU A N 1
ATOM 1480 C CA . LEU A 1 184 ? -9.406 -2.378 -1.448 1.00 96.69 184 LEU A CA 1
ATOM 1481 C C . LEU A 1 184 ? -9.895 -0.997 -1.888 1.00 96.69 184 LEU A C 1
ATOM 1483 O O . LEU A 1 184 ? -10.805 -0.879 -2.702 1.00 96.69 184 LEU A O 1
ATOM 1487 N N . ILE A 1 185 ? -9.251 0.050 -1.380 1.00 96.69 185 ILE A N 1
ATOM 1488 C CA . ILE A 1 185 ? -9.438 1.424 -1.839 1.00 96.69 185 ILE A CA 1
ATOM 1489 C C . ILE A 1 185 ? -8.522 1.649 -3.039 1.00 96.69 185 ILE A C 1
ATOM 1491 O O . ILE A 1 185 ? -7.306 1.783 -2.883 1.00 96.69 185 ILE A O 1
ATOM 1495 N N . GLU A 1 186 ? -9.114 1.745 -4.224 1.00 95.06 186 GLU A N 1
ATOM 1496 C CA . GLU A 1 186 ? -8.439 2.146 -5.455 1.00 95.06 186 GLU A CA 1
ATOM 1497 C C . GLU A 1 186 ? -8.989 3.495 -5.926 1.00 95.06 186 GLU A C 1
ATOM 1499 O O . GLU A 1 186 ? -10.199 3.694 -6.041 1.00 95.06 186 GLU A O 1
ATOM 1504 N N . LEU A 1 187 ? -8.099 4.460 -6.165 1.00 95.56 187 LEU A N 1
ATOM 1505 C CA . LEU A 1 187 ? -8.504 5.791 -6.610 1.00 95.56 187 LEU A CA 1
ATOM 1506 C C . LEU A 1 187 ? -8.500 5.857 -8.145 1.00 95.56 187 LEU A C 1
ATOM 1508 O O . LEU A 1 187 ? -7.557 5.364 -8.765 1.00 95.56 187 LEU A O 1
ATOM 1512 N N . PRO A 1 188 ? -9.471 6.541 -8.781 1.00 95.69 188 PRO A N 1
ATOM 1513 C CA . PRO A 1 188 ? -9.545 6.687 -10.236 1.00 95.69 188 PRO A CA 1
ATOM 1514 C C . PRO A 1 188 ? -8.537 7.738 -10.736 1.00 95.69 188 PRO A C 1
ATOM 1516 O O . PRO A 1 188 ? -8.893 8.826 -11.199 1.00 95.69 188 PRO A O 1
ATOM 1519 N N . VAL A 1 189 ? -7.250 7.433 -10.574 1.00 95.94 189 VAL A N 1
ATOM 1520 C CA . VAL A 1 189 ? -6.121 8.333 -10.856 1.00 95.94 189 VAL A CA 1
ATOM 1521 C C . VAL A 1 189 ? -5.250 7.848 -12.013 1.00 95.94 189 VAL A C 1
ATOM 1523 O O . VAL A 1 189 ? -4.335 8.568 -12.414 1.00 95.94 189 VAL A O 1
ATOM 1526 N N . ALA A 1 190 ? -5.544 6.665 -12.552 1.00 96.50 190 ALA A N 1
ATOM 1527 C CA . ALA A 1 190 ? -4.861 6.082 -13.697 1.00 96.50 190 ALA A CA 1
ATOM 1528 C C . ALA A 1 190 ? -5.441 6.575 -15.038 1.00 96.50 190 ALA A C 1
ATOM 1530 O O . ALA A 1 190 ? -6.619 6.928 -15.130 1.00 96.50 190 ALA A O 1
ATOM 1531 N N . ASP A 1 191 ? -4.607 6.607 -16.075 1.00 96.81 191 ASP A N 1
ATOM 1532 C CA . ASP A 1 191 ? -5.017 6.757 -17.469 1.00 96.81 191 ASP A CA 1
ATOM 1533 C C . ASP A 1 191 ? -5.411 5.402 -18.089 1.00 96.81 191 ASP A C 1
ATOM 1535 O O . ASP A 1 191 ? -5.419 4.370 -17.419 1.00 96.81 191 ASP A O 1
ATOM 1539 N N . ALA A 1 192 ? -5.770 5.403 -19.376 1.00 96.38 192 ALA A N 1
ATOM 1540 C CA . ALA A 1 192 ? -6.210 4.196 -20.082 1.00 96.38 192 ALA A CA 1
ATOM 1541 C C . ALA A 1 192 ? -5.119 3.114 -20.210 1.00 96.38 192 ALA A C 1
ATOM 1543 O O . ALA A 1 192 ? -5.448 1.944 -20.388 1.00 96.38 192 ALA A O 1
ATOM 1544 N N . ASP A 1 193 ? -3.847 3.499 -20.100 1.00 95.19 193 ASP A N 1
ATOM 1545 C CA . ASP A 1 193 ? -2.701 2.590 -20.153 1.00 95.19 193 ASP A CA 1
ATOM 1546 C C . ASP A 1 193 ? -2.253 2.159 -18.740 1.00 95.19 193 ASP A C 1
ATOM 1548 O O . ASP A 1 193 ? -1.272 1.432 -18.590 1.00 95.19 193 ASP A O 1
ATOM 1552 N N . GLY A 1 194 ? -2.951 2.615 -17.692 1.00 94.94 194 GLY A N 1
ATOM 1553 C CA . GLY A 1 194 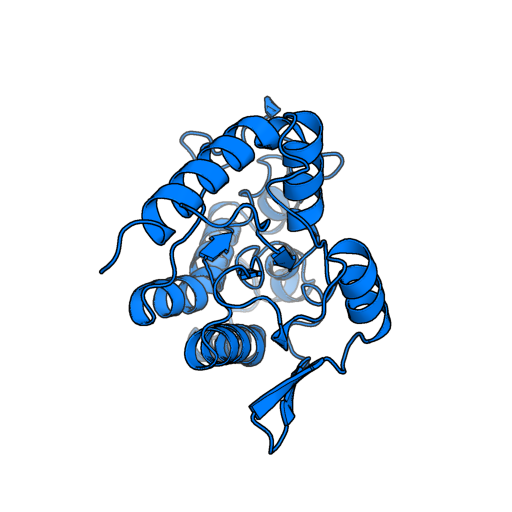? -2.658 2.294 -16.298 1.00 94.94 194 GLY A CA 1
ATOM 1554 C C . GLY A 1 194 ? -1.636 3.212 -15.622 1.00 94.94 194 GLY A C 1
ATOM 1555 O O . GLY A 1 194 ? -1.305 2.979 -14.463 1.00 94.94 194 GLY A O 1
ATOM 1556 N N . TYR A 1 195 ? -1.140 4.264 -16.282 1.00 96.44 195 TYR A N 1
ATOM 1557 C CA . TYR A 1 195 ? -0.196 5.212 -15.675 1.00 96.44 195 TYR A CA 1
ATOM 1558 C C . TYR A 1 195 ? -0.900 6.262 -14.829 1.00 96.44 195 TYR A C 1
ATOM 1560 O O . TYR A 1 195 ? -2.041 6.624 -15.095 1.00 96.44 195 TYR A O 1
ATOM 1568 N N . LEU A 1 196 ? -0.191 6.854 -13.867 1.00 96.25 196 LEU A N 1
ATOM 1569 C CA . LEU A 1 196 ? -0.722 8.000 -13.130 1.00 96.25 196 LEU A CA 1
ATOM 1570 C C . LEU A 1 196 ? -1.016 9.171 -14.077 1.00 96.25 196 LEU A C 1
ATOM 1572 O O . LEU A 1 196 ? -0.125 9.640 -14.792 1.00 96.25 196 LEU A O 1
ATOM 1576 N N . LEU A 1 197 ? -2.249 9.684 -14.043 1.00 97.00 197 LEU A N 1
ATOM 1577 C CA . LEU A 1 197 ? -2.638 10.855 -14.828 1.00 97.00 197 LEU A CA 1
ATOM 1578 C C . LEU A 1 197 ? -1.732 12.050 -14.481 1.00 97.00 197 LEU A C 1
ATOM 1580 O O . LEU A 1 197 ? -1.537 12.333 -13.296 1.00 97.00 197 LEU A O 1
ATOM 1584 N N . PRO A 1 198 ? -1.267 12.841 -15.470 1.00 95.50 198 PRO A N 1
ATOM 1585 C CA . PRO A 1 198 ? -0.339 13.950 -15.228 1.00 95.50 198 PRO A CA 1
ATOM 1586 C C . PRO A 1 198 ? -0.814 14.967 -14.183 1.00 95.50 198 PRO A C 1
ATOM 1588 O O . PRO A 1 198 ? -0.012 15.492 -13.417 1.00 95.50 198 PRO A O 1
ATOM 1591 N N . LYS A 1 199 ? -2.128 15.211 -14.087 1.00 95.56 199 LYS A N 1
ATOM 1592 C CA . LYS A 1 199 ? -2.707 16.115 -13.076 1.00 95.56 199 LYS A CA 1
ATOM 1593 C C . LYS A 1 199 ? -2.514 15.634 -11.631 1.00 95.56 199 LYS A C 1
ATOM 1595 O O . LYS A 1 199 ? -2.609 16.442 -10.714 1.00 95.56 199 LYS A O 1
ATOM 1600 N N . TYR A 1 200 ? -2.258 14.343 -11.422 1.00 96.31 200 TYR A N 1
ATOM 1601 C CA . TYR A 1 200 ? -2.012 13.737 -10.113 1.00 96.31 200 TYR A CA 1
ATOM 1602 C C . TYR A 1 200 ? -0.529 13.444 -9.861 1.00 96.31 200 TYR A C 1
ATOM 1604 O O . TYR A 1 200 ? -0.203 12.957 -8.784 1.00 96.31 200 TYR A O 1
ATOM 1612 N N . ALA A 1 201 ? 0.373 13.760 -10.796 1.00 94.06 201 ALA A N 1
ATOM 1613 C CA . ALA A 1 201 ? 1.811 13.561 -10.626 1.00 94.06 201 ALA A CA 1
ATOM 1614 C C . ALA A 1 201 ? 2.368 14.388 -9.455 1.00 94.06 201 ALA A C 1
ATOM 1616 O O . ALA A 1 201 ? 2.042 15.569 -9.298 1.00 94.06 201 ALA A O 1
ATOM 1617 N N . GLY A 1 202 ? 3.170 13.740 -8.612 1.00 91.00 202 GLY A N 1
ATOM 1618 C CA . GLY A 1 202 ? 3.805 14.308 -7.428 1.00 91.00 202 GLY A CA 1
ATOM 1619 C C . GLY A 1 202 ? 5.149 14.988 -7.708 1.00 91.00 202 GLY A C 1
ATOM 1620 O O . GLY A 1 202 ? 5.503 15.232 -8.859 1.00 91.00 202 GLY A O 1
ATOM 1621 N N . PRO A 1 203 ? 5.894 15.331 -6.642 1.00 86.06 203 PRO A N 1
ATOM 1622 C CA . PRO A 1 203 ? 7.178 16.029 -6.749 1.00 86.06 203 PRO A CA 1
ATOM 1623 C C . PRO A 1 203 ? 8.319 15.159 -7.300 1.00 86.06 203 PRO A C 1
ATOM 1625 O O . PRO A 1 203 ? 9.340 15.700 -7.713 1.00 86.06 203 PRO A O 1
ATOM 1628 N N . ASP A 1 204 ? 8.158 13.839 -7.291 1.00 87.56 204 ASP A N 1
ATOM 1629 C CA . ASP A 1 204 ? 9.075 12.871 -7.888 1.00 87.56 204 ASP A CA 1
ATOM 1630 C C . ASP A 1 204 ? 8.276 11.839 -8.689 1.00 87.56 204 ASP A C 1
ATOM 1632 O O . ASP A 1 204 ? 7.046 11.861 -8.683 1.00 87.56 204 ASP A O 1
ATOM 1636 N N . GLU A 1 205 ? 8.964 10.935 -9.377 1.00 84.94 205 GLU A N 1
ATOM 1637 C CA . GLU A 1 205 ? 8.365 9.985 -10.312 1.00 84.94 205 GLU A CA 1
ATOM 1638 C C . GLU A 1 205 ? 7.613 8.824 -9.636 1.00 84.94 205 GLU A C 1
ATOM 1640 O O . GLU A 1 205 ? 6.927 8.058 -10.320 1.00 84.94 205 GLU A O 1
ATOM 1645 N N . ALA A 1 206 ? 7.739 8.688 -8.312 1.00 83.50 206 ALA A N 1
ATOM 1646 C CA . ALA A 1 206 ? 7.165 7.614 -7.505 1.00 83.50 206 ALA A CA 1
ATOM 1647 C C . ALA A 1 206 ? 5.873 8.025 -6.788 1.00 83.50 206 ALA A C 1
ATOM 1649 O O . ALA A 1 206 ? 5.059 7.168 -6.458 1.00 83.50 206 ALA A O 1
ATOM 1650 N N . HIS A 1 207 ? 5.679 9.317 -6.517 1.00 89.56 207 HIS A N 1
ATOM 1651 C CA . HIS A 1 207 ? 4.561 9.786 -5.702 1.00 89.56 207 HIS A CA 1
ATOM 1652 C C . HIS A 1 207 ? 3.488 10.502 -6.522 1.00 89.56 207 HIS A C 1
ATOM 1654 O O . HIS A 1 207 ? 3.754 11.137 -7.543 1.00 89.56 207 HIS A O 1
ATOM 1660 N N . ALA A 1 208 ? 2.256 10.446 -6.017 1.00 92.25 208 ALA A N 1
ATOM 1661 C CA . ALA A 1 208 ? 1.177 11.324 -6.443 1.00 92.25 208 ALA A CA 1
ATOM 1662 C C . ALA A 1 208 ? 1.196 12.648 -5.660 1.00 92.25 208 ALA A C 1
ATOM 1664 O O . ALA A 1 208 ? 1.788 12.756 -4.582 1.00 92.25 208 ALA A O 1
ATOM 1665 N N . ASN A 1 209 ? 0.520 13.667 -6.185 1.00 93.12 209 ASN A N 1
ATOM 1666 C CA . ASN A 1 209 ? 0.287 14.924 -5.484 1.00 93.12 209 ASN A CA 1
ATOM 1667 C C . ASN A 1 209 ? -1.002 14.877 -4.632 1.00 93.12 209 ASN A C 1
ATOM 1669 O O . ASN A 1 209 ? -1.837 13.985 -4.795 1.00 93.12 209 ASN A O 1
ATOM 1673 N N . PRO A 1 210 ? -1.222 15.862 -3.741 1.00 91.75 210 PRO A N 1
ATOM 1674 C CA . PRO A 1 210 ? -2.410 15.900 -2.886 1.00 91.75 210 PRO A CA 1
ATOM 1675 C C . PRO A 1 210 ? -3.763 16.051 -3.606 1.00 91.75 210 PRO A C 1
ATOM 1677 O O . PRO A 1 210 ? -4.794 16.007 -2.943 1.00 91.75 210 PRO A O 1
ATOM 1680 N N . TRP A 1 211 ? -3.826 16.263 -4.925 1.00 92.19 211 TRP A N 1
ATOM 1681 C CA . TRP A 1 211 ? -5.108 16.406 -5.636 1.00 92.19 211 TRP A CA 1
ATOM 1682 C C . TRP A 1 211 ? -5.886 15.090 -5.727 1.00 92.19 211 TRP A C 1
ATOM 1684 O O . TRP A 1 211 ? -7.077 15.109 -6.019 1.00 92.19 211 TRP A O 1
ATOM 1694 N N . ILE A 1 212 ? -5.262 13.957 -5.391 1.00 93.12 212 ILE A N 1
ATOM 1695 C CA . ILE A 1 212 ? -5.973 12.686 -5.181 1.00 93.12 212 ILE A CA 1
ATOM 1696 C C . ILE A 1 212 ? -6.942 12.736 -3.980 1.00 93.12 212 ILE A C 1
ATOM 1698 O O . ILE A 1 212 ? -7.759 11.838 -3.802 1.00 93.12 212 ILE A O 1
ATOM 1702 N N . GLY A 1 213 ? -6.856 13.789 -3.156 1.00 89.19 213 GLY A N 1
ATOM 1703 C CA . GLY A 1 213 ? -7.607 13.964 -1.917 1.00 89.19 213 GLY A CA 1
ATOM 1704 C C . GLY A 1 213 ? -9.125 13.937 -2.046 1.00 89.19 213 GLY A C 1
ATOM 1705 O O . GLY A 1 213 ? -9.784 13.390 -1.170 1.00 89.19 213 GLY A O 1
ATOM 1706 N N . G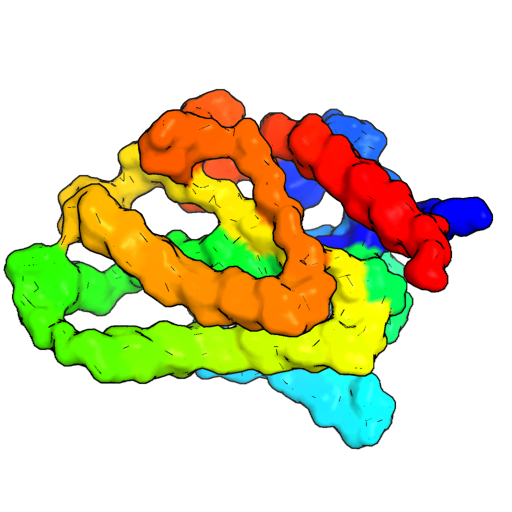LU A 1 214 ? -9.686 14.485 -3.125 1.00 90.88 214 GLU A N 1
ATOM 1707 C CA . GLU A 1 214 ? -11.141 14.480 -3.344 1.00 90.88 214 GLU A CA 1
ATOM 1708 C C . GLU A 1 214 ? -11.672 13.048 -3.494 1.00 90.88 214 GLU A C 1
ATOM 1710 O O . GLU A 1 214 ? -12.647 12.668 -2.843 1.00 90.88 214 GLU A O 1
ATOM 1715 N N . HIS A 1 215 ? -10.968 12.223 -4.277 1.00 95.38 215 HIS A N 1
ATOM 1716 C CA . HIS A 1 215 ? -11.286 10.803 -4.439 1.00 95.38 215 HIS A CA 1
ATOM 1717 C C . HIS A 1 215 ? -11.085 10.028 -3.140 1.00 95.38 215 HIS A C 1
ATOM 1719 O O . HIS A 1 215 ? -11.922 9.208 -2.779 1.00 95.38 215 HIS A O 1
ATOM 1725 N N . ALA A 1 216 ? -10.012 10.328 -2.404 1.00 94.31 216 ALA A N 1
ATOM 1726 C CA . ALA A 1 216 ? -9.740 9.707 -1.113 1.00 94.31 216 ALA A CA 1
ATOM 1727 C C . ALA A 1 216 ? -10.845 9.996 -0.083 1.00 94.31 216 ALA A C 1
ATOM 1729 O O . ALA A 1 216 ? -11.307 9.084 0.594 1.00 94.31 216 ALA A O 1
ATOM 1730 N N . VAL A 1 217 ? -11.315 11.246 0.021 1.00 94.88 217 VAL A N 1
ATOM 1731 C CA . VAL A 1 217 ? -12.418 11.613 0.928 1.00 94.88 217 VAL A CA 1
ATOM 1732 C C . VAL A 1 217 ? -13.702 10.884 0.559 1.00 94.88 217 VAL A C 1
ATOM 1734 O O . VAL A 1 217 ? -14.395 10.403 1.454 1.00 94.88 217 VAL A O 1
ATOM 1737 N N . LYS A 1 218 ? -14.016 10.799 -0.737 1.00 94.56 218 LYS A N 1
ATOM 1738 C CA . LYS A 1 218 ? -15.181 10.056 -1.218 1.00 94.56 218 LYS A CA 1
ATOM 1739 C C . LYS A 1 218 ? -15.095 8.578 -0.817 1.00 94.56 218 LYS A C 1
ATOM 1741 O O . LYS A 1 218 ? -15.995 8.102 -0.136 1.00 94.56 218 LYS A O 1
ATOM 1746 N N . ALA A 1 219 ? -13.980 7.914 -1.124 1.00 95.25 219 ALA A N 1
ATOM 1747 C CA . ALA A 1 219 ? -13.772 6.503 -0.796 1.00 95.25 219 ALA A CA 1
ATOM 1748 C C . ALA A 1 219 ? -13.840 6.221 0.717 1.00 95.25 219 ALA A C 1
ATOM 1750 O O . ALA A 1 219 ? -14.414 5.226 1.143 1.00 95.25 219 ALA A O 1
ATOM 1751 N N . LEU A 1 220 ? -13.301 7.115 1.556 1.00 94.69 220 LEU A N 1
ATOM 1752 C CA . LEU A 1 220 ? -13.385 6.971 3.015 1.00 94.69 220 LEU A CA 1
ATOM 1753 C C . LEU A 1 220 ? -14.821 7.090 3.539 1.00 94.69 220 LEU A C 1
ATOM 1755 O O . LEU A 1 220 ? -15.164 6.446 4.527 1.00 94.69 220 LEU A O 1
ATOM 1759 N N . ARG A 1 221 ? -15.658 7.927 2.916 1.00 93.56 221 ARG A N 1
ATOM 1760 C CA . ARG A 1 221 ? -17.074 8.050 3.292 1.00 93.56 221 ARG A CA 1
ATOM 1761 C C . ARG A 1 221 ? -17.856 6.804 2.893 1.00 93.56 221 ARG A C 1
ATOM 1763 O O . ARG A 1 221 ? -18.582 6.286 3.728 1.00 93.56 221 ARG A O 1
ATOM 1770 N N . GLU A 1 222 ? -17.635 6.305 1.680 1.00 93.69 222 GLU A N 1
ATOM 1771 C CA . GLU A 1 222 ? -18.238 5.058 1.190 1.00 93.69 222 GLU A CA 1
ATOM 1772 C C . GLU A 1 222 ? -17.857 3.876 2.097 1.00 93.69 222 GLU A C 1
ATOM 1774 O O . GLU A 1 222 ? -18.735 3.184 2.604 1.00 93.69 222 GLU A O 1
ATOM 1779 N N . LEU A 1 223 ? -16.572 3.735 2.443 1.00 93.50 223 LEU A N 1
ATOM 1780 C CA . LEU A 1 223 ? -16.117 2.712 3.391 1.00 93.50 223 LEU A CA 1
ATOM 1781 C C . LEU A 1 223 ? -16.782 2.852 4.772 1.00 93.50 223 LEU A C 1
ATOM 1783 O O . LEU A 1 223 ? -17.137 1.859 5.402 1.00 93.50 223 LEU A O 1
ATOM 1787 N N . ALA A 1 224 ? -16.948 4.078 5.279 1.00 90.94 224 ALA A N 1
ATOM 1788 C CA . ALA A 1 224 ? -17.618 4.299 6.562 1.00 90.94 224 ALA A CA 1
ATOM 1789 C C . ALA A 1 224 ? -19.103 3.913 6.529 1.00 90.94 224 ALA A C 1
ATOM 1791 O O . ALA A 1 224 ? -19.626 3.446 7.541 1.00 90.94 224 ALA A O 1
ATOM 1792 N N . GLU A 1 225 ? -19.776 4.126 5.398 1.00 90.06 225 GLU A N 1
ATOM 1793 C CA . GLU A 1 225 ? -21.167 3.725 5.190 1.00 90.06 225 GLU A CA 1
ATOM 1794 C C . GLU A 1 225 ? -21.294 2.200 5.145 1.00 90.06 225 GLU A C 1
ATOM 1796 O O . GLU A 1 225 ? -22.124 1.651 5.866 1.00 90.06 225 GLU A O 1
ATOM 1801 N N . GLU A 1 226 ? -20.424 1.516 4.398 1.00 87.88 226 GLU A N 1
ATOM 1802 C CA . GLU A 1 226 ? -20.386 0.050 4.316 1.00 87.88 226 GLU A CA 1
ATOM 1803 C C . GLU A 1 226 ? -20.167 -0.601 5.688 1.00 87.88 226 GLU A C 1
ATOM 1805 O O . GLU A 1 226 ? -20.895 -1.517 6.065 1.00 87.88 226 GLU A O 1
ATOM 1810 N N . LEU A 1 227 ? -19.225 -0.082 6.482 1.00 85.12 227 LEU A N 1
ATOM 1811 C CA . LEU A 1 227 ? -18.938 -0.596 7.827 1.00 85.12 227 LEU A CA 1
ATOM 1812 C C . LEU A 1 227 ? -20.034 -0.279 8.858 1.00 85.12 227 LEU A C 1
ATOM 1814 O O . LEU A 1 227 ? -20.044 -0.859 9.944 1.00 85.12 227 LEU A O 1
ATOM 1818 N N . ALA A 1 228 ? -20.935 0.663 8.565 1.00 79.25 228 ALA A N 1
ATOM 1819 C CA . ALA A 1 228 ? -22.045 1.018 9.447 1.00 79.25 228 ALA A CA 1
ATOM 1820 C C . ALA A 1 228 ? -23.294 0.148 9.228 1.00 79.25 228 ALA A C 1
ATOM 1822 O O . ALA A 1 228 ? -24.203 0.189 10.065 1.00 79.25 228 ALA A O 1
ATOM 1823 N N . VAL A 1 229 ? -23.356 -0.618 8.134 1.00 57.97 229 VAL A N 1
ATOM 1824 C CA . VAL A 1 229 ? -24.433 -1.579 7.881 1.00 57.97 229 VAL A CA 1
ATOM 1825 C C . VAL A 1 229 ? -24.172 -2.828 8.733 1.00 57.97 229 VAL A C 1
ATOM 1827 O O . VAL A 1 229 ? -23.134 -3.466 8.561 1.00 57.97 229 VAL A O 1
ATOM 1830 N N . PRO A 1 230 ? -25.064 -3.194 9.675 1.00 51.59 230 PRO A N 1
ATOM 1831 C CA . PRO A 1 230 ? -24.937 -4.455 10.397 1.00 51.59 230 PRO A CA 1
ATOM 1832 C C . PRO A 1 230 ? -25.012 -5.612 9.395 1.00 51.59 230 PRO A C 1
ATOM 1834 O O . PRO A 1 230 ? -25.928 -5.628 8.570 1.00 51.59 230 PRO A O 1
ATOM 1837 N N . ALA A 1 231 ? -24.047 -6.533 9.466 1.00 46.66 231 ALA A N 1
ATOM 1838 C CA . ALA A 1 231 ? -24.046 -7.773 8.691 1.00 46.66 231 ALA A CA 1
ATOM 1839 C C . ALA A 1 231 ? -25.274 -8.648 8.991 1.00 46.66 231 ALA A C 1
ATOM 1841 O O . ALA A 1 231 ? -25.726 -8.653 10.163 1.00 46.66 231 ALA A O 1
#

Solvent-accessible surface area (backbone atoms only — not comparable to full-atom values): 12618 Å² total; per-residue (Å²): 128,71,75,84,68,43,33,36,39,41,22,21,74,59,44,44,30,49,54,51,2,17,46,74,58,77,27,55,70,52,50,32,35,34,45,43,63,56,70,75,47,49,73,53,72,44,62,49,74,44,96,87,73,42,79,45,66,64,70,47,51,66,35,48,51,53,25,30,63,52,47,72,48,58,75,88,73,36,66,47,26,28,30,40,29,65,65,44,59,46,66,63,61,72,66,36,71,64,50,75,51,47,31,81,99,45,52,80,71,56,67,69,59,54,49,52,53,48,47,55,40,34,49,57,56,54,52,48,55,49,52,34,52,79,68,47,22,50,49,29,34,38,51,42,76,50,52,34,82,80,26,66,50,39,77,74,51,33,54,70,54,50,54,50,51,38,51,60,57,30,43,65,53,56,50,48,32,60,76,70,70,43,46,73,48,72,67,98,50,55,43,98,88,54,28,33,31,77,90,35,55,28,98,50,54,76,41,54,29,43,73,54,4,57,55,49,42,52,52,54,50,53,52,51,53,62,72,55,53,83,130

Foldseek 3Di:
DQPLQAFEEEEAQQVVLQQLLQVVLVNVSRYWFHYQHCLQVLQDQQWDQDPVRDIDGDPRVPSQVVRCVRSVHHLLVQAQRYEYAYLQACPNVLVDCVCLQDAPPHDPDDPVVVLVVLCSSCVNVLVVVVSCLVSRNALAYERRQAFAPPPVSCVRRNVVRVVVSSCSSNVVVVVSCVVSVHHYQDQPQADPVRHGDPVQCDPDRRYGHSNSNVRSSVSSVVSSVVVPDDD

Secondary structure (DSSP, 8-state):
----PPEEEEESTHHHHHHHHHHHTT-TTTEEEEE-S-TT-TTS--EEE-TTSPEEE-TTHHHHHHHHHHHTS-GGG-TT-EEE-TTS--HHHHHSTHHHHHSTTS----HHHHHHHHHHHHHHHHHHHHHHHHTT-EEEEE--PPPPTT-HHHHHH-HHHHHHHHHHHHHHHHHHHHHTT--EE--S-B-TTSPBPGGGB-SSTT-B-GGGHHHHHHHHHHHHHHHHS--

Organism: NCBI:txid2764186

Radius of gyration: 17.71 Å; Cα contacts (8 Å, |Δi|>4): 374; chains: 1; bounding box: 46×40×48 Å